Protein AF-A0A849Q1I4-F1 (afdb_monomer_lite)

Secondary structure (DSSP, 8-state):
---GGG----------SPPEEETTEEEEE--BTTB---EEEEETTT--EEEEE--SS---SPPEEE-TT--SS--EEEEEE--STT-EEEEEEE-TT--S-EEEEEEE--TTT-----PPPEEETTEEEEE-TTS-EEEEE---SSSSTTSSSTTSPPHHHHHHHHHHHHHTPPPTTT-----HHHHHHHHHHHHT-

Sequence (197 aa):
TFNTSDAHKSYIGKSTCTPTVYNGRVYVGTGTFTGSGDVYCLNEEDLSVIWKYTPNGGIQGSPVISTAYDDGDGEVYIYFTTNVKDARVYCLKDYTGNTEPELQWYYEAPSEKNEYTLHGVTIKDGRIFYGNDRGYLFGLAEWNPWDDPHSLSGSAVETTELQEAINCWLTDEPAPVTGSIISTDRLQNMIHLWLNS

pLDDT: mean 93.7, std 5.07, range [77.44, 98.56]

Radius of gyration: 18.9 Å; chains: 1; bounding box: 58×38×38 Å

Foldseek 3Di:
DDDCVQDADDPQEAAQADWDDDDQWIWGWAADLVGWTWIFIAGNRHRHTLEIDTDPAGFQAYKDWDCPQPLPQAKIWIWTWHFYQQIKIWIWIDGPPDRYIHTPDIDTDPNVQGGGFNYHWDDDQQWIWGHGPSGDIDIDGDQQPQCGCVHPVHNAHDPVSLVLLVVCQVPVAGDPSGRHGCDPVNNVVSVVRNVVD

Structure (mmCIF, N/CA/C/O backbone):
data_AF-A0A849Q1I4-F1
#
_entry.id   AF-A0A849Q1I4-F1
#
loop_
_atom_site.group_PDB
_atom_site.id
_atom_site.type_symbol
_atom_site.label_atom_id
_atom_site.label_alt_id
_atom_site.label_comp_id
_atom_site.label_asym_id
_atom_site.label_entity_id
_atom_site.label_seq_id
_atom_site.pdbx_PDB_ins_code
_atom_site.Cartn_x
_atom_site.Cartn_y
_atom_site.Cartn_z
_atom_site.occupancy
_atom_site.B_iso_or_equiv
_atom_site.auth_seq_id
_atom_site.auth_comp_id
_atom_site.auth_asym_id
_atom_site.auth_atom_id
_atom_site.pdbx_PDB_model_num
ATOM 1 N N . THR A 1 1 ? -30.265 -12.200 12.544 1.00 77.44 1 THR A N 1
ATOM 2 C CA . THR A 1 1 ? -30.921 -10.885 12.366 1.00 77.44 1 THR A CA 1
ATOM 3 C C . THR A 1 1 ? -29.997 -9.828 12.927 1.00 77.44 1 THR A C 1
ATOM 5 O O . THR A 1 1 ? -29.379 -10.103 13.944 1.00 77.44 1 THR A O 1
ATOM 8 N N . PHE A 1 2 ? -29.865 -8.671 12.282 1.00 84.69 2 PHE A N 1
ATOM 9 C CA . PHE A 1 2 ? -29.084 -7.550 12.822 1.00 84.69 2 PHE A CA 1
ATOM 10 C C . PHE A 1 2 ? -29.899 -6.803 13.890 1.00 84.69 2 PHE A C 1
ATOM 12 O O . PHE A 1 2 ? -31.110 -6.649 13.711 1.00 84.69 2 PHE A O 1
ATOM 19 N N . ASN A 1 3 ? -29.267 -6.353 14.979 1.00 86.62 3 ASN A N 1
ATOM 20 C CA . ASN A 1 3 ? -29.907 -5.566 16.033 1.00 86.62 3 ASN A CA 1
ATOM 21 C C . ASN A 1 3 ? -29.318 -4.155 16.066 1.00 86.62 3 ASN A C 1
ATOM 23 O O . ASN A 1 3 ? -28.249 -3.936 16.595 1.00 86.62 3 ASN A O 1
ATOM 27 N N . THR A 1 4 ? -30.035 -3.145 15.591 1.00 89.62 4 THR A N 1
ATOM 28 C CA . THR A 1 4 ? -29.478 -1.785 15.502 1.00 89.62 4 THR A CA 1
ATOM 29 C C . THR A 1 4 ? -29.109 -1.140 16.847 1.00 89.62 4 THR A C 1
ATOM 31 O O . THR A 1 4 ? -28.525 -0.059 16.842 1.00 89.62 4 THR A O 1
ATOM 34 N N . SER A 1 5 ? -29.458 -1.739 17.995 1.00 89.75 5 SER A N 1
ATOM 35 C CA . SER A 1 5 ? -29.040 -1.236 19.310 1.00 89.75 5 SER A CA 1
ATOM 36 C C . SER A 1 5 ? -27.571 -1.511 19.648 1.00 89.75 5 SER A C 1
ATOM 38 O O . SER A 1 5 ? -27.058 -0.864 20.554 1.00 89.75 5 SER A O 1
ATOM 40 N N . ASP A 1 6 ? -26.916 -2.460 18.972 1.00 87.62 6 ASP A N 1
ATOM 41 C CA . ASP A 1 6 ? -25.491 -2.791 19.156 1.00 87.62 6 ASP A CA 1
ATOM 42 C C . ASP A 1 6 ? -24.570 -2.074 18.149 1.00 87.62 6 ASP A C 1
ATOM 44 O O . ASP A 1 6 ? -23.384 -2.367 18.050 1.00 87.62 6 ASP A O 1
ATOM 48 N N . ALA A 1 7 ? -25.100 -1.097 17.406 1.00 90.38 7 ALA A N 1
ATOM 49 C CA . ALA A 1 7 ? -24.338 -0.388 16.390 1.00 90.38 7 ALA A CA 1
ATOM 50 C C . ALA A 1 7 ? -23.220 0.481 17.001 1.00 90.38 7 ALA A C 1
ATOM 52 O O . ALA A 1 7 ? -23.483 1.529 17.603 1.00 90.38 7 ALA A O 1
ATOM 53 N N . HIS A 1 8 ? -21.970 0.095 16.748 1.00 91.81 8 HIS A N 1
ATOM 54 C CA . HIS A 1 8 ? -20.785 0.917 16.990 1.00 91.81 8 HIS A CA 1
ATOM 55 C C . HIS A 1 8 ? -20.561 1.896 15.829 1.00 91.81 8 HIS A C 1
ATOM 57 O O . HIS A 1 8 ? -20.829 1.588 14.666 1.00 91.81 8 HIS A O 1
ATOM 63 N N . LYS A 1 9 ? -20.102 3.116 16.134 1.00 93.25 9 LYS A N 1
ATOM 64 C CA . LYS A 1 9 ? -19.813 4.147 15.126 1.00 93.25 9 LYS A CA 1
ATOM 65 C C . LYS A 1 9 ? -18.693 5.072 15.581 1.00 93.25 9 LYS A C 1
ATOM 67 O O . LYS A 1 9 ? -18.726 5.572 16.702 1.00 93.25 9 LYS A O 1
ATOM 72 N N . SER A 1 10 ? -17.802 5.388 14.649 1.00 95.31 10 SER A N 1
ATOM 73 C CA . SER A 1 10 ? -16.721 6.356 14.834 1.00 95.31 10 SER A CA 1
ATOM 74 C C . SER A 1 10 ? -16.731 7.383 13.712 1.00 95.31 10 SER A C 1
ATOM 76 O O . SER A 1 10 ? -16.989 7.062 12.551 1.00 95.31 10 SER A O 1
ATOM 78 N N . TYR A 1 11 ? -16.469 8.645 14.053 1.00 96.00 11 TYR A N 1
ATOM 79 C CA . TYR A 1 11 ? -16.314 9.698 13.055 1.00 96.00 11 TYR A CA 1
ATOM 80 C C . TYR A 1 11 ? -14.868 9.717 12.551 1.00 96.00 11 TYR A C 1
ATOM 82 O O . TYR A 1 11 ? -13.977 10.209 13.238 1.00 96.00 11 TYR A O 1
ATOM 90 N N . ILE A 1 12 ? -14.655 9.199 11.342 1.00 96.19 12 ILE A N 1
ATOM 91 C CA . ILE A 1 12 ? -13.343 9.158 10.669 1.00 96.19 12 ILE A CA 1
ATOM 92 C C . ILE A 1 12 ? -13.176 10.255 9.604 1.00 96.19 12 ILE A C 1
ATOM 94 O O . ILE A 1 12 ? -12.122 10.394 9.001 1.00 96.19 12 ILE A O 1
ATOM 98 N N . GLY A 1 13 ? -14.225 11.044 9.351 1.00 95.44 13 GLY A N 1
ATOM 99 C CA . GLY A 1 13 ? -14.296 11.967 8.218 1.00 95.44 13 GLY A CA 1
ATOM 100 C C . GLY A 1 13 ? -15.013 11.368 7.005 1.00 95.44 13 GLY A C 1
ATOM 101 O O . GLY A 1 13 ? -15.669 10.331 7.089 1.00 95.44 13 GLY A O 1
ATOM 102 N N . LYS A 1 14 ? -14.950 12.068 5.867 1.00 95.75 14 LYS A N 1
ATOM 103 C CA . LYS A 1 14 ? -15.584 11.616 4.619 1.00 95.75 14 LYS A CA 1
ATOM 104 C C . LYS A 1 14 ? -14.805 10.427 4.066 1.00 95.75 14 LYS A C 1
ATOM 106 O O . LYS A 1 14 ? -13.594 10.530 3.917 1.00 95.75 14 LYS A O 1
ATOM 111 N N . SER A 1 15 ? -15.494 9.346 3.727 1.00 95.44 15 SER A N 1
ATOM 112 C CA . SER A 1 15 ? -14.892 8.175 3.095 1.00 95.44 15 SER A CA 1
ATOM 113 C C . SER A 1 15 ? -15.776 7.682 1.956 1.00 95.44 15 SER A C 1
ATOM 115 O O . SER A 1 15 ? -17.004 7.694 2.063 1.00 95.44 15 SER A O 1
ATOM 117 N N . THR A 1 16 ? -15.139 7.268 0.865 1.00 94.75 16 THR A N 1
ATOM 118 C CA . THR A 1 16 ? -15.766 6.519 -0.234 1.00 94.75 16 THR A CA 1
ATOM 119 C C . THR A 1 16 ? -15.162 5.121 -0.390 1.00 94.75 16 THR A C 1
ATOM 121 O O . THR A 1 16 ? -15.521 4.408 -1.322 1.00 94.75 16 THR A O 1
ATOM 124 N N . CYS A 1 17 ? -14.242 4.733 0.497 1.00 92.81 17 CYS A N 1
ATOM 125 C CA . CYS A 1 17 ? -13.580 3.434 0.476 1.00 92.81 17 CYS A CA 1
ATOM 126 C C . CYS A 1 17 ? -14.523 2.331 0.963 1.00 92.81 17 CYS A C 1
ATOM 128 O O . CYS A 1 17 ? -15.369 2.554 1.830 1.00 92.81 17 CYS A O 1
ATOM 130 N N . THR A 1 18 ? -14.313 1.108 0.478 1.00 95.19 18 THR A N 1
ATOM 131 C CA . THR A 1 18 ? -14.772 -0.080 1.210 1.00 95.19 18 THR A CA 1
ATOM 132 C C . THR A 1 18 ? -13.743 -0.376 2.309 1.00 95.19 18 THR A C 1
ATOM 134 O O . THR A 1 18 ? -12.557 -0.439 1.978 1.00 95.19 18 THR A O 1
ATOM 137 N N . PRO A 1 19 ? -14.138 -0.498 3.592 1.00 96.94 19 PRO A N 1
ATOM 138 C CA . PRO A 1 19 ? -13.211 -0.883 4.652 1.00 96.94 19 PRO A CA 1
ATOM 139 C C . PRO A 1 19 ? -12.760 -2.337 4.473 1.00 96.94 19 PRO A C 1
ATOM 141 O O . PRO A 1 19 ? -13.531 -3.171 3.994 1.00 96.94 19 PRO A O 1
ATOM 144 N N . THR A 1 20 ? -11.543 -2.643 4.916 1.00 97.44 20 THR A N 1
ATOM 145 C CA . THR A 1 20 ? -10.993 -4.005 4.932 1.00 97.44 20 THR A CA 1
ATOM 146 C C . THR A 1 20 ? -10.768 -4.430 6.373 1.00 97.44 20 THR A C 1
ATOM 148 O O . THR A 1 20 ? -10.266 -3.644 7.170 1.00 97.44 20 THR A O 1
ATOM 151 N N . VAL A 1 21 ? -11.165 -5.652 6.721 1.00 97.31 21 VAL A N 1
ATOM 152 C CA . VAL A 1 21 ? -11.123 -6.163 8.098 1.00 97.31 21 VAL A CA 1
ATOM 153 C C . VAL A 1 21 ? -10.204 -7.373 8.158 1.00 97.31 21 VAL A C 1
ATOM 155 O O . VAL A 1 21 ? -10.328 -8.273 7.327 1.00 97.31 21 VAL A O 1
ATOM 158 N N . TYR A 1 22 ? -9.286 -7.390 9.121 1.00 95.81 22 TYR A N 1
ATOM 159 C CA . TYR A 1 22 ? -8.414 -8.532 9.383 1.00 95.81 22 TYR A CA 1
ATOM 160 C C . TYR A 1 22 ? -7.896 -8.496 10.822 1.00 95.81 22 TYR A C 1
ATOM 162 O O . TYR A 1 22 ? -7.471 -7.446 11.295 1.00 95.81 22 TYR A O 1
ATOM 170 N N . ASN A 1 23 ? -7.904 -9.652 11.491 1.00 93.62 23 ASN A N 1
ATOM 171 C CA . ASN A 1 23 ? -7.296 -9.866 12.808 1.00 93.62 23 ASN A CA 1
ATOM 172 C C . ASN A 1 23 ? -7.676 -8.807 13.872 1.00 93.62 23 ASN A C 1
ATOM 174 O O . ASN A 1 23 ? -6.808 -8.198 14.496 1.00 93.62 23 ASN A O 1
ATOM 178 N N . GLY A 1 24 ? -8.977 -8.543 14.052 1.00 95.81 24 GLY A N 1
ATOM 179 C CA . GLY A 1 24 ? -9.465 -7.594 15.061 1.00 95.81 24 GLY A CA 1
ATOM 180 C C . GLY A 1 24 ? -9.297 -6.120 14.682 1.00 95.81 24 GLY A C 1
ATOM 181 O O . GLY A 1 24 ? -9.473 -5.242 15.531 1.00 95.81 24 GLY A O 1
ATOM 182 N N . ARG A 1 25 ? -8.939 -5.828 13.426 1.00 97.31 25 ARG A N 1
ATOM 183 C CA . ARG A 1 25 ? -8.656 -4.477 12.932 1.00 97.31 25 ARG A CA 1
ATOM 184 C C . ARG A 1 25 ? -9.449 -4.152 11.676 1.00 97.31 25 ARG A C 1
ATOM 186 O O . ARG A 1 25 ? -9.618 -4.991 10.792 1.00 97.31 25 ARG A O 1
ATOM 193 N N . VAL A 1 26 ? -9.883 -2.899 11.575 1.00 98.12 26 VAL A N 1
ATOM 194 C CA . VAL A 1 26 ? -10.591 -2.331 10.423 1.00 98.12 26 VAL A CA 1
ATOM 195 C C . VAL A 1 26 ? -9.745 -1.225 9.806 1.00 98.12 26 VAL A C 1
ATOM 197 O O . VAL A 1 26 ? -9.473 -0.213 10.448 1.00 98.12 26 VAL A O 1
ATOM 200 N N . TYR A 1 27 ? -9.390 -1.385 8.535 1.00 98.31 27 TYR A N 1
ATOM 201 C CA . TYR A 1 27 ? -8.608 -0.428 7.763 1.00 98.31 27 TYR A CA 1
ATOM 202 C C . TYR A 1 27 ? -9.500 0.330 6.792 1.00 98.31 27 TYR A C 1
ATOM 204 O O . TYR A 1 27 ? -10.215 -0.272 5.985 1.00 98.31 27 TYR A O 1
ATOM 212 N N . VAL A 1 28 ? -9.461 1.659 6.841 1.00 98.38 28 VAL A N 1
ATOM 213 C CA . VAL A 1 28 ? -10.327 2.492 6.001 1.00 98.38 28 VAL A CA 1
ATOM 214 C C . VAL A 1 28 ? -9.674 3.824 5.656 1.00 98.38 28 VAL A C 1
ATOM 216 O O . VAL A 1 28 ? -9.151 4.528 6.516 1.00 98.38 28 VAL A O 1
ATOM 219 N N . GLY A 1 29 ? -9.711 4.171 4.371 1.00 97.69 29 GLY A N 1
ATOM 220 C CA . GLY A 1 29 ? -9.236 5.452 3.863 1.00 97.69 29 GLY A CA 1
ATOM 221 C C . GLY A 1 29 ? -10.301 6.541 3.937 1.00 97.69 29 GLY A C 1
ATOM 222 O O . GLY A 1 29 ? -11.498 6.272 3.819 1.00 97.69 29 GLY A O 1
ATOM 223 N N . THR A 1 30 ? -9.871 7.783 4.118 1.00 97.69 30 THR A N 1
ATOM 224 C CA . THR A 1 30 ? -10.734 8.971 4.140 1.00 97.69 30 THR A CA 1
ATOM 225 C C . THR A 1 30 ? -10.209 10.057 3.210 1.00 97.69 30 THR A C 1
ATOM 227 O O . THR A 1 30 ? -9.114 9.961 2.666 1.00 97.69 30 THR A O 1
ATOM 230 N N . GLY A 1 31 ? -10.989 11.119 3.032 1.00 96.31 31 GLY A N 1
ATOM 231 C CA . GLY A 1 31 ? -10.651 12.267 2.202 1.00 96.31 31 GLY A CA 1
ATOM 232 C C . GLY A 1 31 ? -11.547 12.390 0.977 1.00 96.31 31 GLY A C 1
ATOM 233 O O . GLY A 1 31 ? -12.561 11.711 0.825 1.00 96.31 31 GLY A O 1
ATOM 234 N N . THR A 1 32 ? -11.202 13.335 0.111 1.00 92.94 32 THR A N 1
ATOM 235 C CA . THR A 1 32 ? -11.958 13.647 -1.112 1.00 92.94 32 THR A CA 1
ATOM 236 C C . THR A 1 32 ? -10.984 14.025 -2.218 1.00 92.94 32 THR A C 1
ATOM 238 O O . THR A 1 32 ? -9.867 14.420 -1.914 1.00 92.94 32 THR A O 1
ATOM 241 N N . PHE A 1 33 ? -11.409 14.030 -3.480 1.00 84.88 33 PHE A N 1
ATOM 242 C CA . PHE A 1 33 ? -10.535 14.412 -4.599 1.00 84.88 33 PHE A CA 1
ATOM 243 C C . PHE A 1 33 ? -9.921 15.829 -4.500 1.00 84.88 33 PHE A C 1
ATOM 245 O O . PHE A 1 33 ? -8.922 16.110 -5.152 1.00 84.88 33 PHE A O 1
ATOM 252 N N . THR A 1 34 ? -10.489 16.733 -3.687 1.00 88.50 34 THR A N 1
ATOM 253 C CA . THR A 1 34 ? -9.941 18.083 -3.429 1.00 88.50 34 THR A CA 1
ATOM 254 C C . THR A 1 34 ? -9.350 18.252 -2.030 1.00 88.50 34 THR A C 1
ATOM 256 O O . THR A 1 34 ? -9.023 19.371 -1.641 1.00 88.50 34 THR A O 1
ATOM 259 N N . GLY A 1 35 ? -9.316 17.198 -1.216 1.00 88.38 35 GLY A N 1
ATOM 260 C CA . GLY A 1 35 ? -9.040 17.305 0.213 1.00 88.38 35 GLY A CA 1
ATOM 261 C C . GLY A 1 35 ? -8.150 16.182 0.713 1.00 88.38 35 GLY A C 1
ATOM 262 O O . GLY A 1 35 ? -8.255 15.045 0.265 1.00 88.38 35 GLY A O 1
ATOM 263 N N . SER A 1 36 ? -7.301 16.502 1.680 1.00 95.06 36 SER A N 1
ATOM 264 C CA . SER A 1 36 ? -6.489 15.519 2.388 1.00 95.06 36 SER A CA 1
ATOM 265 C C . SER A 1 36 ? -7.365 14.490 3.104 1.00 95.06 36 SER A C 1
ATOM 267 O O . SER A 1 36 ? -8.540 14.736 3.398 1.00 95.06 36 SER A O 1
ATOM 269 N N . GLY A 1 37 ? -6.777 13.346 3.416 1.00 96.19 37 GLY A N 1
ATOM 270 C CA . GLY A 1 37 ? -7.397 12.354 4.272 1.00 96.19 37 GLY A CA 1
ATOM 271 C C . GLY A 1 37 ? -6.354 11.468 4.920 1.00 96.19 37 GLY A C 1
ATOM 272 O O . GLY A 1 37 ? -5.165 11.622 4.660 1.00 96.19 37 GLY A O 1
ATOM 273 N N . ASP A 1 38 ? -6.834 10.563 5.759 1.00 97.94 38 ASP A N 1
ATOM 274 C CA . ASP A 1 38 ? -6.034 9.617 6.524 1.00 97.94 38 ASP A CA 1
ATOM 275 C C . ASP A 1 38 ? -6.469 8.180 6.204 1.00 97.94 38 ASP A C 1
ATOM 277 O O . ASP A 1 38 ? -7.647 7.926 5.921 1.00 97.94 38 ASP A O 1
ATOM 281 N N . VAL A 1 39 ? -5.535 7.235 6.299 1.00 98.31 39 VAL A N 1
ATOM 282 C CA . VAL A 1 39 ? -5.854 5.816 6.493 1.00 98.31 39 VAL A CA 1
ATOM 283 C C . VAL A 1 39 ? -5.953 5.568 7.987 1.00 98.31 39 VAL A C 1
ATOM 285 O O . VAL A 1 39 ? -5.012 5.858 8.721 1.00 98.31 39 VAL A O 1
ATOM 288 N N . TYR A 1 40 ? -7.086 5.040 8.430 1.00 98.44 40 TYR A N 1
ATOM 289 C CA . TYR A 1 40 ? -7.318 4.646 9.812 1.00 98.44 40 TYR A CA 1
ATOM 290 C C . TYR A 1 40 ? -7.157 3.142 9.973 1.00 98.44 40 TYR A C 1
ATOM 292 O O . TYR A 1 40 ? -7.634 2.388 9.126 1.00 98.44 40 TYR A O 1
ATOM 300 N N . CYS A 1 41 ? -6.576 2.739 11.099 1.00 98.38 41 CYS A N 1
ATOM 301 C CA . CYS A 1 41 ? -6.759 1.424 11.692 1.00 98.38 41 CYS A CA 1
ATOM 302 C C . CYS A 1 41 ? -7.617 1.584 12.945 1.00 98.38 41 CYS A C 1
ATOM 304 O O . CYS A 1 41 ? -7.284 2.354 13.854 1.00 98.38 41 CYS A O 1
ATOM 306 N N . LEU A 1 42 ? -8.756 0.903 12.961 1.00 98.38 42 LEU A N 1
ATOM 307 C CA . LEU A 1 42 ? -9.710 0.911 14.060 1.00 98.38 42 LEU A CA 1
ATOM 308 C C . LEU A 1 42 ? -9.783 -0.477 14.686 1.00 98.38 42 LEU A C 1
ATOM 310 O O . LEU A 1 42 ? -9.616 -1.477 13.992 1.00 98.38 42 LEU A O 1
ATOM 314 N N . ASN A 1 43 ? -10.103 -0.539 15.970 1.00 97.62 43 ASN A N 1
ATOM 315 C CA . ASN A 1 43 ? -10.460 -1.788 16.624 1.00 97.62 43 ASN A CA 1
ATOM 316 C C . ASN A 1 43 ? -11.791 -2.317 16.051 1.00 97.62 43 ASN A C 1
ATOM 318 O O . ASN A 1 43 ? -12.750 -1.560 15.904 1.00 97.62 43 ASN 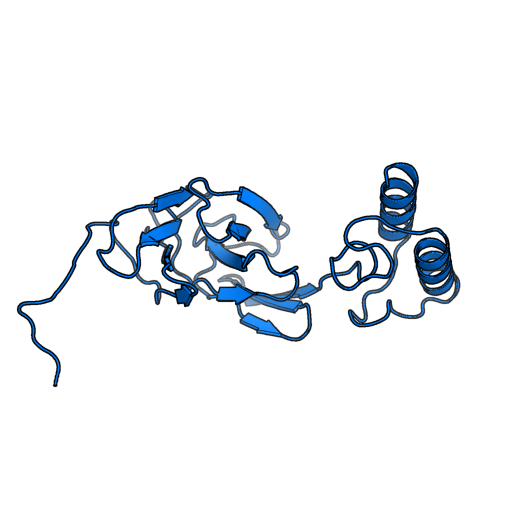A O 1
ATOM 322 N N . GLU A 1 44 ? -11.853 -3.598 15.694 1.00 96.56 44 GLU A N 1
ATOM 323 C CA . GLU A 1 44 ? -13.046 -4.223 15.104 1.00 96.56 44 GLU A CA 1
ATOM 324 C C . GLU A 1 44 ? -14.239 -4.291 16.070 1.00 96.56 44 GLU A C 1
ATOM 326 O O . GLU A 1 44 ? -15.382 -4.191 15.626 1.00 96.56 44 GLU A O 1
ATOM 331 N N . GLU A 1 45 ? -13.991 -4.415 17.376 1.00 95.25 45 GLU A N 1
ATOM 332 C CA . GLU A 1 45 ? -15.039 -4.582 18.387 1.00 95.25 45 GLU A CA 1
ATOM 333 C C . GLU A 1 45 ? -15.806 -3.282 18.649 1.00 95.25 45 GLU A C 1
ATOM 335 O O . GLU A 1 45 ? -17.027 -3.306 18.806 1.00 95.25 45 GLU A O 1
ATOM 340 N N . ASP A 1 46 ? -15.111 -2.141 18.699 1.00 95.62 46 ASP A N 1
ATOM 341 C CA . ASP A 1 46 ? -15.704 -0.870 19.134 1.00 95.62 46 ASP A CA 1
ATOM 342 C C . ASP A 1 46 ? -15.456 0.325 18.200 1.00 95.62 46 ASP A C 1
ATOM 344 O O . ASP A 1 46 ? -15.990 1.414 18.440 1.00 95.62 46 ASP A O 1
ATOM 348 N N . LEU A 1 47 ? -14.703 0.125 17.113 1.00 97.56 47 LEU A N 1
ATOM 349 C CA . LEU A 1 47 ? -14.273 1.148 16.155 1.00 97.56 47 LEU A CA 1
ATOM 350 C C . LEU A 1 47 ? -13.429 2.276 16.769 1.00 97.56 47 LEU A C 1
ATOM 352 O O . LEU A 1 47 ? -13.303 3.345 16.157 1.00 97.56 47 LEU A O 1
ATOM 356 N N . SER A 1 48 ? -12.847 2.081 17.954 1.00 97.44 48 SER A N 1
ATOM 357 C CA . SER A 1 48 ? -11.866 3.014 18.510 1.00 97.44 48 SER A CA 1
ATOM 358 C C . SER A 1 48 ? -10.645 3.106 17.593 1.00 97.44 48 SER A C 1
ATOM 360 O O . SER A 1 48 ? -10.229 2.127 16.977 1.00 97.44 48 SER A O 1
ATOM 362 N N . VAL A 1 49 ? -10.087 4.309 17.446 1.00 98.06 49 VAL A N 1
ATOM 363 C CA . VAL A 1 49 ? -8.902 4.516 16.604 1.00 98.06 49 VAL A CA 1
ATOM 364 C C . VAL A 1 49 ? -7.692 3.911 17.306 1.00 98.06 49 VAL A C 1
ATOM 366 O O . VAL A 1 49 ? -7.359 4.341 18.408 1.00 98.06 49 VAL A O 1
ATOM 369 N N . ILE A 1 50 ? -7.029 2.960 16.649 1.00 98.38 50 ILE A N 1
ATOM 370 C CA . ILE A 1 50 ? -5.744 2.413 17.093 1.00 98.38 50 ILE A CA 1
ATOM 371 C C . ILE A 1 50 ? -4.633 3.330 16.589 1.00 98.38 50 ILE A C 1
ATOM 373 O O . ILE A 1 50 ? -3.881 3.888 17.380 1.00 98.38 50 ILE A O 1
ATOM 377 N N . TRP A 1 51 ? -4.584 3.545 15.273 1.00 98.56 51 TRP A N 1
ATOM 378 C CA . TRP A 1 51 ? -3.644 4.463 14.641 1.00 98.56 51 TRP A CA 1
ATOM 379 C C . TRP A 1 51 ? -4.228 5.093 13.379 1.00 98.56 51 TRP A C 1
ATOM 381 O O . TRP A 1 51 ? -5.254 4.659 12.845 1.00 98.56 51 TRP A O 1
ATOM 391 N N . LYS A 1 52 ? -3.564 6.142 12.884 1.00 98.12 52 LYS A N 1
ATOM 392 C CA . LYS A 1 52 ? -3.849 6.716 11.567 1.00 98.12 52 LYS A CA 1
ATOM 393 C C . LYS A 1 52 ? -2.577 7.173 10.859 1.00 98.12 52 LYS A C 1
ATOM 395 O O . LYS A 1 52 ? -1.638 7.618 11.510 1.00 98.12 52 LYS A O 1
ATOM 400 N N . TYR A 1 53 ? -2.590 7.132 9.534 1.00 98.56 53 TYR A N 1
ATOM 401 C CA . TYR A 1 53 ? -1.505 7.594 8.673 1.00 98.56 53 TYR A CA 1
ATOM 402 C C . TYR A 1 53 ? -2.023 8.631 7.673 1.00 98.56 53 TYR A C 1
ATOM 404 O O . TYR A 1 53 ? -3.015 8.379 6.988 1.00 98.56 53 TYR A O 1
ATOM 412 N N . THR A 1 54 ? -1.345 9.776 7.563 1.00 98.06 54 THR A N 1
ATOM 413 C CA . THR A 1 54 ? -1.693 10.852 6.620 1.00 98.06 54 THR A CA 1
ATOM 414 C C . THR A 1 54 ? -0.794 10.780 5.376 1.00 98.06 54 THR A C 1
ATOM 416 O O . THR A 1 54 ? 0.370 11.181 5.451 1.00 98.06 54 THR A O 1
ATOM 419 N N . PRO A 1 55 ? -1.286 10.284 4.224 1.00 97.88 55 PRO A N 1
ATOM 420 C CA . PRO A 1 55 ? -0.542 10.287 2.966 1.00 97.88 55 PRO A CA 1
ATOM 421 C C . PRO A 1 55 ? -0.606 11.654 2.255 1.00 97.88 55 PRO A C 1
ATOM 423 O O . PRO A 1 55 ? -1.066 12.657 2.799 1.00 97.88 55 PRO A O 1
ATOM 426 N N . ASN A 1 56 ? -0.151 11.708 0.999 1.00 97.38 56 ASN A N 1
ATOM 427 C CA . ASN A 1 56 ? -0.079 12.945 0.214 1.00 97.38 56 ASN A CA 1
ATOM 428 C C . ASN A 1 56 ? -1.425 13.462 -0.344 1.00 97.38 56 ASN A C 1
ATOM 430 O O . ASN A 1 56 ? -1.437 14.459 -1.064 1.00 97.38 56 ASN A O 1
ATOM 434 N N . GLY A 1 57 ? -2.554 12.812 -0.051 1.00 97.00 57 GLY A N 1
ATOM 435 C CA . GLY A 1 57 ? -3.858 13.173 -0.609 1.00 97.00 57 GLY A CA 1
ATOM 436 C C . GLY A 1 57 ? -5.009 12.366 -0.015 1.00 97.00 57 GLY A C 1
ATOM 437 O O . GLY A 1 57 ? -4.806 11.545 0.874 1.00 97.00 57 GLY A O 1
ATOM 438 N N . GLY A 1 58 ? -6.229 12.608 -0.493 1.00 97.25 58 GLY A N 1
ATOM 439 C CA . GLY A 1 58 ? -7.399 11.836 -0.075 1.00 97.25 58 GLY A CA 1
ATOM 440 C C . GLY A 1 58 ? -7.321 10.386 -0.553 1.00 97.25 58 GLY A C 1
ATOM 441 O O . GLY A 1 58 ? -6.871 10.117 -1.661 1.00 97.25 58 GLY A O 1
ATOM 442 N N . ILE A 1 59 ? -7.786 9.450 0.264 1.00 97.62 59 ILE A N 1
ATOM 443 C CA . ILE A 1 59 ? -7.852 8.026 -0.049 1.00 97.62 59 ILE A CA 1
ATOM 444 C C . ILE A 1 59 ? -9.290 7.711 -0.432 1.00 97.62 59 ILE A C 1
ATOM 446 O O . ILE A 1 59 ? -10.218 7.892 0.358 1.00 97.62 59 ILE A O 1
ATOM 450 N N . GLN A 1 60 ? -9.475 7.278 -1.674 1.00 95.81 60 GLN A N 1
ATOM 451 C CA . GLN A 1 60 ? -10.795 6.938 -2.206 1.00 95.81 60 GLN A CA 1
ATOM 452 C C . GLN A 1 60 ? -10.856 5.527 -2.801 1.00 95.81 60 GLN A C 1
ATOM 454 O O . GLN A 1 60 ? -11.959 5.014 -2.989 1.00 95.81 60 GLN A O 1
ATOM 459 N N . GLY A 1 61 ? -9.701 4.894 -3.034 1.00 94.81 61 GLY A N 1
ATOM 460 C CA . GLY A 1 61 ? -9.592 3.474 -3.357 1.00 94.81 61 GLY A CA 1
ATOM 461 C C . GLY A 1 61 ? -9.663 2.607 -2.098 1.00 94.81 61 GLY A C 1
ATOM 462 O O . GLY A 1 61 ? -9.172 2.996 -1.038 1.00 94.81 61 GLY A O 1
ATOM 463 N N . SER A 1 62 ? -10.295 1.437 -2.194 1.00 95.44 62 SER A N 1
ATOM 464 C CA . SER A 1 62 ? -10.379 0.488 -1.075 1.00 95.44 62 SER A CA 1
ATOM 465 C C . SER A 1 62 ? -8.992 -0.087 -0.739 1.00 95.44 62 SER A C 1
ATOM 467 O O . SER A 1 62 ? -8.310 -0.540 -1.667 1.00 95.44 62 SER A O 1
ATOM 469 N N . PRO A 1 63 ? -8.569 -0.094 0.541 1.00 97.06 63 PRO A N 1
ATOM 470 C CA . PRO A 1 63 ? -7.346 -0.769 0.959 1.00 97.06 63 PRO A CA 1
ATOM 471 C C . PRO A 1 63 ? -7.427 -2.280 0.727 1.00 97.06 63 PRO A C 1
ATOM 473 O O . PRO A 1 63 ? -8.497 -2.874 0.854 1.00 97.06 63 PRO A O 1
ATOM 476 N N . VAL A 1 64 ? -6.298 -2.921 0.457 1.00 97.75 64 VAL A N 1
ATOM 477 C CA . VAL A 1 64 ? -6.181 -4.383 0.348 1.00 97.75 64 VAL A CA 1
ATOM 478 C C . VAL A 1 64 ? -5.045 -4.868 1.239 1.00 97.75 64 VAL A C 1
ATOM 480 O O . VAL A 1 64 ? -4.076 -4.142 1.452 1.00 97.75 64 VAL A O 1
ATOM 483 N N . ILE A 1 65 ? -5.182 -6.076 1.780 1.00 96.94 65 ILE A N 1
ATOM 484 C CA . ILE A 1 65 ? -4.231 -6.664 2.724 1.00 96.94 65 ILE A CA 1
ATOM 485 C C . ILE A 1 65 ? -3.502 -7.836 2.071 1.00 96.94 65 ILE A C 1
ATOM 487 O O . ILE A 1 65 ? -4.119 -8.639 1.370 1.00 96.94 65 ILE A O 1
ATOM 491 N N . SER A 1 66 ? -2.204 -7.942 2.345 1.00 95.12 66 SER A N 1
ATOM 492 C CA . SER A 1 66 ? -1.403 -9.149 2.148 1.00 95.12 66 SER A CA 1
ATOM 493 C C . SER A 1 66 ? -0.908 -9.680 3.490 1.00 95.12 66 SER A C 1
ATOM 495 O O . SER A 1 66 ? -0.499 -8.897 4.343 1.00 95.12 66 SER A O 1
ATOM 497 N N . THR A 1 67 ? -0.895 -11.002 3.633 1.00 93.38 67 THR A N 1
ATOM 498 C CA . THR A 1 67 ? -0.262 -11.747 4.738 1.00 93.38 67 THR A CA 1
ATOM 499 C C . THR A 1 67 ? 0.956 -12.531 4.234 1.00 93.38 67 THR A C 1
ATOM 501 O O . THR A 1 67 ? 1.380 -13.496 4.854 1.00 93.38 67 THR A O 1
ATOM 504 N N . ALA A 1 68 ? 1.466 -12.196 3.042 1.00 86.75 68 ALA A N 1
ATOM 505 C CA . ALA A 1 68 ? 2.477 -12.994 2.341 1.00 86.75 68 ALA A CA 1
ATOM 506 C C . ALA A 1 68 ? 3.856 -13.013 3.016 1.00 86.75 68 ALA A C 1
ATOM 508 O O . ALA A 1 68 ? 4.709 -13.767 2.575 1.00 86.75 68 ALA A O 1
ATOM 509 N N . TYR A 1 69 ? 4.065 -12.178 4.033 1.00 85.12 69 TYR A N 1
ATOM 510 C CA . TYR A 1 69 ? 5.304 -12.101 4.804 1.00 85.12 69 TYR A CA 1
ATOM 511 C C . TYR A 1 69 ? 5.042 -12.267 6.309 1.00 85.12 69 TYR A C 1
ATOM 513 O O . TYR A 1 69 ? 5.850 -11.817 7.107 1.00 85.12 69 TYR A O 1
ATOM 521 N N . ASP A 1 70 ? 3.892 -12.833 6.692 1.00 87.31 70 ASP A N 1
ATOM 522 C CA . ASP A 1 70 ? 3.591 -13.144 8.095 1.00 87.31 70 ASP A CA 1
ATOM 523 C C . ASP A 1 70 ? 4.482 -14.298 8.563 1.00 87.31 70 ASP A C 1
ATOM 525 O O . ASP A 1 70 ? 4.432 -15.398 7.996 1.00 87.31 70 ASP A O 1
ATOM 529 N N . ASP A 1 71 ? 5.307 -14.041 9.578 1.00 81.75 71 ASP A N 1
ATOM 530 C CA . ASP A 1 71 ? 6.214 -15.029 10.168 1.00 81.75 71 ASP A CA 1
ATOM 531 C C . ASP A 1 71 ? 5.617 -15.743 11.398 1.00 81.75 71 ASP A C 1
ATOM 533 O O . ASP A 1 71 ? 6.224 -16.660 11.965 1.00 81.75 71 ASP A O 1
ATOM 537 N N . GLY A 1 72 ? 4.380 -15.385 11.760 1.00 83.38 72 GLY A N 1
ATOM 538 C CA . GLY A 1 72 ? 3.640 -15.929 12.892 1.00 83.38 72 GLY A CA 1
ATOM 539 C C . GLY A 1 72 ? 3.252 -14.890 13.944 1.00 83.38 72 GLY A C 1
ATOM 540 O O . GLY A 1 72 ? 2.547 -15.252 14.894 1.00 83.38 72 GLY A O 1
ATOM 541 N N . ASP A 1 73 ? 3.664 -13.627 13.800 1.00 78.88 73 ASP A N 1
ATOM 542 C CA . ASP A 1 73 ? 3.248 -12.529 14.684 1.00 78.88 73 ASP A CA 1
ATOM 543 C C . ASP A 1 73 ? 1.912 -11.859 14.263 1.00 78.88 73 ASP A C 1
ATOM 545 O O . ASP A 1 73 ? 1.298 -11.081 15.017 1.00 78.88 73 ASP A O 1
ATOM 549 N N . GLY A 1 74 ? 1.391 -12.248 13.094 1.00 87.81 74 GLY A N 1
ATOM 550 C CA . GLY A 1 74 ? 0.176 -11.707 12.502 1.00 87.81 74 GLY A CA 1
ATOM 551 C C . GLY A 1 74 ? 0.427 -10.449 11.678 1.00 87.81 74 GLY A C 1
ATOM 552 O O . GLY A 1 74 ? -0.461 -9.585 11.627 1.00 87.81 74 GLY A O 1
ATOM 553 N N . GLU A 1 75 ? 1.606 -10.329 11.063 1.00 92.06 75 GLU A N 1
ATOM 554 C CA . GLU A 1 75 ? 1.928 -9.235 10.164 1.00 92.06 75 GLU A CA 1
ATOM 555 C C . GLU A 1 75 ? 0.969 -9.143 8.988 1.00 92.06 75 GLU A C 1
ATOM 557 O O . GLU A 1 75 ? 0.586 -10.117 8.334 1.00 92.06 75 GLU A O 1
ATOM 562 N N . VAL A 1 76 ? 0.660 -7.903 8.642 1.00 96.06 76 VAL A N 1
ATOM 563 C CA . VAL A 1 76 ? -0.074 -7.569 7.439 1.00 96.06 76 VAL A CA 1
ATOM 564 C C . VAL A 1 76 ? 0.523 -6.368 6.739 1.00 96.06 76 VAL A C 1
ATOM 566 O O . VAL A 1 76 ? 1.042 -5.441 7.357 1.00 96.06 76 VAL A O 1
ATOM 569 N N . TYR A 1 77 ? 0.365 -6.366 5.422 1.00 96.12 77 TYR A N 1
ATOM 570 C CA . TYR A 1 77 ? 0.796 -5.291 4.544 1.00 96.12 77 TYR A CA 1
ATOM 571 C C . TYR A 1 77 ? -0.432 -4.697 3.873 1.00 96.12 77 TYR A C 1
ATOM 573 O O . TYR A 1 77 ? -1.170 -5.386 3.164 1.00 96.12 77 TYR A O 1
ATOM 581 N N . ILE A 1 78 ? -0.677 -3.419 4.139 1.00 98.00 78 ILE A N 1
ATOM 582 C CA . ILE A 1 78 ? -1.873 -2.691 3.732 1.00 98.00 78 ILE A CA 1
ATOM 583 C C . ILE A 1 78 ? -1.511 -1.798 2.554 1.00 98.00 78 ILE A C 1
ATOM 585 O O . ILE A 1 78 ? -0.723 -0.858 2.689 1.00 98.00 78 ILE A O 1
ATOM 589 N N . TYR A 1 79 ? -2.136 -2.063 1.410 1.00 98.31 79 TYR A N 1
ATOM 590 C CA . TYR A 1 79 ? -1.916 -1.319 0.179 1.00 98.31 79 TYR A CA 1
ATOM 591 C C . TYR A 1 79 ? -3.105 -0.430 -0.136 1.00 98.31 79 TYR A C 1
ATOM 593 O O . TYR A 1 79 ? -4.253 -0.877 -0.127 1.00 98.31 79 TYR A O 1
ATOM 601 N N . PHE A 1 80 ? -2.834 0.830 -0.455 1.00 98.38 80 PHE A N 1
ATOM 602 C CA . PHE A 1 80 ? -3.857 1.795 -0.843 1.00 98.38 80 PHE A CA 1
ATOM 603 C C . PHE A 1 80 ? -3.275 2.870 -1.757 1.00 98.38 80 PHE A C 1
ATOM 605 O O . PHE A 1 80 ? -2.062 3.054 -1.848 1.00 98.38 80 PHE A O 1
ATOM 612 N N . THR A 1 81 ? -4.161 3.592 -2.431 1.00 98.12 81 THR A N 1
ATOM 613 C CA . THR A 1 81 ? -3.825 4.655 -3.379 1.00 98.12 81 THR A CA 1
ATOM 614 C C . THR A 1 81 ? -4.353 6.004 -2.910 1.00 98.12 81 THR A C 1
ATOM 616 O O . THR A 1 81 ? -5.340 6.083 -2.173 1.00 98.12 81 THR A O 1
ATOM 619 N N . THR A 1 82 ? -3.715 7.084 -3.357 1.00 97.94 82 THR A N 1
ATOM 620 C CA . THR A 1 82 ? -4.213 8.447 -3.147 1.00 97.94 82 THR A CA 1
ATOM 621 C C . THR A 1 82 ? -4.848 9.026 -4.404 1.00 97.94 82 THR A C 1
ATOM 623 O O . THR A 1 82 ? -4.314 8.936 -5.508 1.00 97.94 82 THR A O 1
ATOM 626 N N . ASN A 1 83 ? -5.987 9.688 -4.224 1.00 96.88 83 ASN A N 1
ATOM 627 C CA . ASN A 1 83 ? -6.683 10.417 -5.268 1.00 96.88 83 ASN A CA 1
ATOM 628 C C . ASN A 1 83 ? -6.228 11.883 -5.307 1.00 96.88 83 ASN A C 1
ATOM 630 O O . ASN A 1 83 ? -6.942 12.793 -4.883 1.00 96.88 83 ASN A O 1
ATOM 634 N N . VAL A 1 84 ? -5.004 12.097 -5.784 1.00 96.50 84 VAL A N 1
ATOM 635 C CA . VAL A 1 84 ? -4.377 13.412 -5.981 1.00 96.50 84 VAL A CA 1
ATOM 636 C C . VAL A 1 84 ? -3.591 13.405 -7.290 1.00 96.50 84 VAL A C 1
ATOM 638 O O . VAL A 1 84 ? -3.205 12.339 -7.751 1.00 96.50 84 VAL A O 1
ATOM 641 N N . LYS A 1 85 ? -3.339 14.577 -7.884 1.00 95.50 85 LYS A N 1
ATOM 642 C CA . LYS A 1 85 ? -2.615 14.712 -9.159 1.00 95.50 85 LYS A CA 1
ATOM 643 C C . LYS A 1 85 ? -1.310 13.905 -9.208 1.00 95.50 85 LYS A C 1
ATOM 645 O O . LYS A 1 85 ? -1.065 13.196 -10.176 1.00 95.50 85 LYS A O 1
ATOM 650 N N . ASP A 1 86 ? -0.507 13.986 -8.152 1.00 95.75 86 ASP A N 1
ATOM 651 C CA . ASP A 1 86 ? 0.725 13.207 -8.005 1.00 95.75 86 ASP A CA 1
ATOM 652 C C . ASP A 1 86 ? 0.428 11.956 -7.164 1.00 95.75 86 ASP A C 1
ATOM 654 O O . ASP A 1 86 ? 0.906 11.798 -6.037 1.00 95.75 86 ASP A O 1
ATOM 658 N N . ALA A 1 87 ? -0.477 11.110 -7.668 1.00 96.94 87 ALA A N 1
ATOM 659 C CA . ALA A 1 87 ? -0.966 9.947 -6.941 1.00 96.94 87 ALA A CA 1
ATOM 660 C C . ALA A 1 87 ? 0.172 8.989 -6.592 1.00 96.94 87 ALA A C 1
ATOM 662 O O . ALA A 1 87 ? 1.143 8.816 -7.339 1.00 96.94 87 ALA A O 1
ATOM 663 N N . ARG A 1 88 ? 0.011 8.329 -5.449 1.00 98.06 88 ARG A N 1
ATOM 664 C CA . ARG A 1 88 ? 0.927 7.306 -4.957 1.00 98.06 88 ARG A CA 1
ATOM 665 C C . ARG A 1 88 ? 0.161 6.053 -4.589 1.00 98.06 88 ARG A C 1
ATOM 667 O O . ARG A 1 88 ? -0.984 6.131 -4.141 1.00 98.06 88 ARG A O 1
ATOM 674 N N . VAL A 1 89 ? 0.825 4.914 -4.730 1.00 98.44 89 VAL A N 1
ATOM 675 C CA . VAL A 1 89 ? 0.452 3.684 -4.030 1.00 98.44 89 VAL A CA 1
ATOM 676 C C . VAL A 1 89 ? 1.376 3.516 -2.831 1.00 98.44 89 VAL A C 1
ATOM 678 O O . VAL A 1 89 ? 2.580 3.736 -2.941 1.00 98.44 89 VAL A O 1
ATOM 681 N N . TYR A 1 90 ? 0.804 3.173 -1.687 1.00 98.50 90 TYR A N 1
ATOM 682 C CA . TYR A 1 90 ? 1.501 3.008 -0.417 1.00 98.50 90 TYR A CA 1
ATOM 683 C C . TYR A 1 90 ? 1.437 1.556 0.039 1.00 98.50 90 TYR A C 1
ATOM 685 O O . TYR A 1 90 ? 0.483 0.854 -0.289 1.00 98.50 90 TYR A O 1
ATOM 693 N N . CYS A 1 91 ? 2.424 1.155 0.834 1.00 98.00 91 CYS A N 1
ATOM 694 C CA . CYS A 1 91 ? 2.440 -0.072 1.612 1.00 98.00 91 CYS A CA 1
ATOM 695 C C . CYS A 1 91 ? 2.751 0.278 3.074 1.00 98.00 91 CYS A C 1
ATOM 697 O O . CYS A 1 91 ? 3.822 0.819 3.369 1.00 98.00 91 CYS A O 1
ATOM 699 N N . LEU A 1 92 ? 1.810 -0.000 3.978 1.00 98.25 92 LEU A N 1
ATOM 700 C CA . LEU A 1 92 ? 2.021 0.089 5.427 1.00 98.25 92 LEU A CA 1
ATOM 701 C C . LEU A 1 92 ? 2.096 -1.317 6.024 1.00 98.25 92 LEU A C 1
ATOM 703 O O . LEU A 1 92 ? 1.326 -2.177 5.609 1.00 98.25 92 LEU A O 1
ATOM 707 N N . LYS A 1 93 ? 2.962 -1.526 7.013 1.00 96.25 93 LYS A N 1
ATOM 708 C CA . LYS A 1 93 ? 2.979 -2.723 7.859 1.00 96.25 93 LYS A CA 1
ATOM 709 C C . LYS A 1 93 ? 2.111 -2.477 9.097 1.00 96.25 93 LYS A C 1
ATOM 711 O O . LYS A 1 93 ? 2.107 -1.379 9.660 1.00 96.25 93 LYS A O 1
ATOM 716 N N . ASP A 1 94 ? 1.363 -3.497 9.494 1.00 96.31 94 ASP A N 1
ATOM 717 C CA . ASP A 1 94 ? 0.683 -3.589 10.786 1.00 96.31 94 ASP A CA 1
ATOM 718 C C . ASP A 1 94 ? 0.834 -5.015 11.330 1.00 96.31 94 ASP A C 1
ATOM 720 O O . ASP A 1 94 ? 1.150 -5.930 10.576 1.00 96.31 94 ASP A O 1
ATOM 724 N N . TYR A 1 95 ? 0.621 -5.209 12.627 1.00 93.88 95 TYR A N 1
ATOM 725 C CA . TYR A 1 95 ? 0.676 -6.525 13.272 1.00 93.88 95 TYR A CA 1
ATOM 726 C C . TYR A 1 95 ? -0.149 -6.533 14.564 1.00 93.88 95 TYR A C 1
ATOM 728 O O . TYR A 1 95 ? -0.666 -5.503 15.030 1.00 93.88 95 TYR A O 1
ATOM 736 N N . THR A 1 96 ? -0.322 -7.708 15.165 1.00 88.25 96 THR A N 1
ATOM 737 C CA . THR A 1 96 ? -1.117 -7.854 16.391 1.00 88.25 96 THR A CA 1
ATOM 738 C C . THR A 1 96 ? -0.547 -6.982 17.516 1.00 88.25 96 THR A C 1
ATOM 740 O O . THR A 1 96 ? 0.621 -7.078 17.872 1.00 88.25 96 THR A O 1
ATOM 743 N N . GLY A 1 97 ? -1.371 -6.106 18.101 1.00 90.56 97 GLY A N 1
ATOM 744 C CA . GLY A 1 97 ? -0.953 -5.216 19.195 1.00 90.56 97 GLY A CA 1
ATOM 745 C C . GLY A 1 97 ? -0.186 -3.950 18.787 1.00 90.56 97 GLY A C 1
ATOM 746 O O . GLY A 1 97 ? 0.009 -3.085 19.635 1.00 90.56 97 GLY A O 1
ATOM 747 N N . ASN A 1 98 ? 0.189 -3.783 17.516 1.00 94.81 98 ASN A N 1
ATOM 748 C CA . ASN A 1 98 ? 0.798 -2.549 17.020 1.00 94.81 98 ASN A CA 1
ATOM 749 C C . ASN A 1 98 ? -0.124 -1.317 17.163 1.00 94.81 98 ASN A C 1
ATOM 751 O O . ASN A 1 98 ? -1.323 -1.380 16.871 1.00 94.81 98 ASN A O 1
ATOM 755 N N . THR A 1 99 ? 0.436 -0.187 17.583 1.00 96.75 99 THR A N 1
ATOM 756 C CA . THR A 1 99 ? -0.303 1.057 17.864 1.00 96.75 99 THR A CA 1
ATOM 757 C C . THR A 1 99 ? 0.145 2.239 17.015 1.00 96.75 99 THR A C 1
ATOM 759 O O . THR A 1 99 ? -0.368 3.334 17.205 1.00 96.75 99 THR A O 1
ATOM 762 N N . GLU A 1 100 ? 1.086 2.049 16.092 1.00 96.00 100 GLU A N 1
ATOM 763 C CA . GLU A 1 100 ? 1.617 3.112 15.237 1.00 96.00 100 GLU A CA 1
ATOM 764 C C . GLU A 1 100 ? 1.694 2.625 13.784 1.00 96.00 100 GLU A C 1
ATOM 766 O O . GLU A 1 100 ? 1.974 1.452 13.545 1.00 96.00 100 GLU A O 1
ATOM 771 N N . PRO A 1 101 ? 1.456 3.483 12.781 1.00 91.69 101 PRO A N 1
ATOM 772 C CA . PRO A 1 101 ? 1.583 3.068 11.392 1.00 91.69 101 PRO A CA 1
ATOM 773 C C . PRO A 1 101 ? 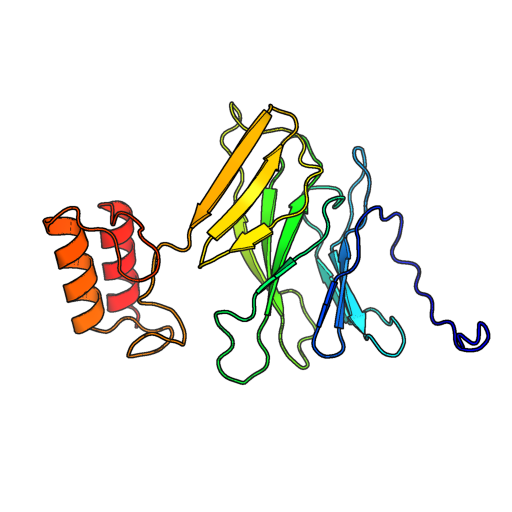3.059 2.932 11.004 1.00 91.69 101 PRO A C 1
ATOM 775 O O . PRO A 1 101 ? 3.854 3.842 11.246 1.00 91.69 101 PRO A O 1
ATOM 778 N N . GLU A 1 102 ? 3.415 1.860 10.300 1.00 95.69 102 GLU A N 1
ATOM 779 C CA . GLU A 1 102 ? 4.774 1.674 9.791 1.00 95.69 102 GLU A CA 1
ATOM 780 C C . GLU A 1 102 ? 4.793 1.741 8.260 1.00 95.69 102 GLU A C 1
ATOM 782 O O . GLU A 1 102 ? 4.316 0.840 7.573 1.00 95.69 102 GLU A O 1
ATOM 787 N N . LEU A 1 103 ? 5.337 2.821 7.692 1.00 97.50 103 LEU A N 1
ATOM 788 C CA . LEU A 1 103 ? 5.498 2.941 6.241 1.00 97.50 103 LEU A CA 1
ATOM 789 C C . LEU A 1 103 ? 6.652 2.062 5.756 1.00 97.50 103 LEU A C 1
ATOM 791 O O . LEU A 1 103 ? 7.802 2.354 6.066 1.00 97.50 103 LEU A O 1
ATOM 795 N N . GLN A 1 104 ? 6.343 1.075 4.916 1.00 95.12 104 GLN A N 1
ATOM 796 C CA . GLN A 1 104 ? 7.355 0.248 4.256 1.00 95.12 104 GLN A CA 1
ATOM 797 C C . GLN A 1 104 ? 7.878 0.946 3.003 1.00 95.12 104 GLN A C 1
ATOM 799 O O . GLN A 1 104 ? 9.075 1.165 2.838 1.00 95.12 104 GLN A O 1
ATOM 804 N N . TRP A 1 105 ? 6.964 1.347 2.118 1.00 95.31 105 TRP A N 1
ATOM 805 C CA . TRP A 1 105 ? 7.314 2.040 0.884 1.00 95.31 105 TRP A CA 1
ATOM 806 C C . TRP A 1 105 ? 6.113 2.758 0.268 1.00 95.31 105 TRP A C 1
ATOM 808 O O . TRP A 1 105 ? 4.953 2.523 0.611 1.00 95.31 105 TRP A O 1
ATOM 818 N N . TYR A 1 106 ? 6.404 3.637 -0.687 1.00 97.81 106 TYR A N 1
ATOM 819 C CA . TYR A 1 106 ? 5.421 4.140 -1.638 1.00 97.81 106 TYR A CA 1
ATOM 820 C C . TYR A 1 106 ? 6.031 4.191 -3.038 1.00 97.81 106 TYR A C 1
ATOM 822 O O . TYR A 1 106 ? 7.247 4.304 -3.192 1.00 97.81 106 TYR A O 1
ATOM 830 N N . TYR A 1 107 ? 5.179 4.150 -4.055 1.00 97.62 107 TYR A N 1
ATOM 831 C CA . TYR A 1 107 ? 5.569 4.374 -5.440 1.00 97.62 107 TYR A CA 1
ATOM 832 C C . TYR A 1 107 ? 4.774 5.536 -6.033 1.00 97.62 107 TYR A C 1
ATOM 834 O O . TYR A 1 107 ? 3.545 5.579 -5.949 1.00 97.62 107 TYR A O 1
ATOM 842 N N . GLU A 1 108 ? 5.500 6.471 -6.640 1.00 98.12 108 GLU A N 1
ATOM 843 C CA . GLU A 1 108 ? 4.965 7.568 -7.441 1.00 98.12 108 GLU A CA 1
ATOM 844 C C . GLU A 1 108 ? 5.368 7.328 -8.896 1.00 98.12 108 GLU A C 1
ATOM 846 O O . GLU A 1 108 ? 6.554 7.198 -9.211 1.00 98.12 108 GLU A O 1
ATOM 851 N N . ALA A 1 109 ? 4.385 7.244 -9.793 1.00 97.00 109 ALA A N 1
ATOM 852 C CA . ALA A 1 109 ? 4.677 7.074 -11.208 1.00 97.00 109 ALA A CA 1
ATOM 853 C C . ALA A 1 109 ? 5.364 8.335 -11.771 1.00 97.00 109 ALA A C 1
ATOM 855 O O . ALA A 1 109 ? 5.090 9.444 -11.302 1.00 97.00 109 ALA A O 1
ATOM 856 N N . PRO A 1 110 ? 6.202 8.207 -12.819 1.00 96.94 110 PRO A N 1
ATOM 857 C CA . PRO A 1 110 ? 6.752 9.359 -13.524 1.00 96.94 110 PRO A CA 1
ATOM 858 C C . PRO A 1 110 ? 5.660 10.346 -13.952 1.00 96.94 110 PRO A C 1
ATOM 860 O O . PRO A 1 110 ? 4.580 9.931 -14.377 1.00 96.94 110 PRO A O 1
ATOM 863 N N . SER A 1 111 ? 5.940 11.649 -13.877 1.00 96.44 111 SER A N 1
ATOM 864 C CA . SER A 1 111 ? 4.942 12.712 -14.092 1.00 96.44 111 SER A CA 1
ATOM 865 C C . SER A 1 111 ? 4.205 12.645 -15.439 1.00 96.44 111 SER A C 1
ATOM 867 O O . SER A 1 111 ? 3.081 13.124 -15.556 1.00 96.44 111 SER A O 1
ATOM 869 N N . GLU A 1 112 ? 4.794 12.038 -16.473 1.00 97.38 112 GLU A N 1
ATOM 870 C CA . GLU A 1 112 ? 4.179 11.836 -17.788 1.00 97.38 112 GLU A CA 1
ATOM 871 C C . 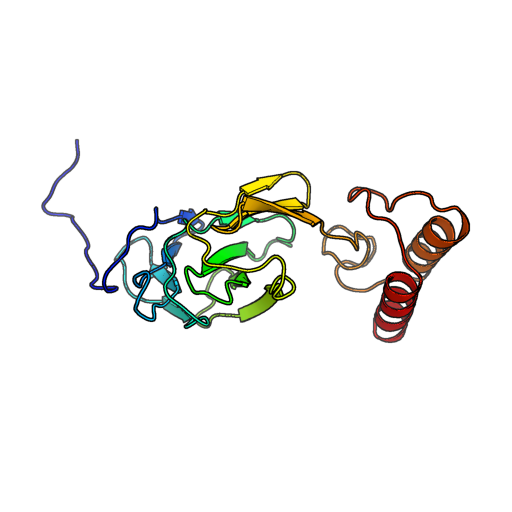GLU A 1 112 ? 3.215 10.640 -17.851 1.00 97.38 112 GLU A C 1
ATOM 873 O O . GLU A 1 112 ? 2.486 10.479 -18.834 1.00 97.38 112 GLU A O 1
ATOM 878 N N . LYS A 1 113 ? 3.204 9.814 -16.803 1.00 97.88 113 LYS A N 1
ATOM 879 C CA . LYS A 1 113 ? 2.299 8.677 -16.610 1.00 97.88 113 LYS A CA 1
ATOM 880 C C . LYS A 1 113 ? 1.429 8.811 -15.360 1.00 97.88 113 LYS A C 1
ATOM 882 O O . LYS A 1 113 ? 0.498 8.027 -15.218 1.00 97.88 113 LYS A O 1
ATOM 887 N N . ASN A 1 114 ? 1.692 9.786 -14.491 1.00 97.88 114 ASN A N 1
ATOM 888 C CA . ASN A 1 114 ? 0.943 10.007 -13.255 1.00 97.88 114 ASN A CA 1
ATOM 889 C C . ASN A 1 114 ? -0.236 10.975 -13.438 1.00 97.88 114 ASN A C 1
ATOM 891 O O . ASN A 1 114 ? -0.198 11.842 -14.317 1.00 97.88 114 ASN A O 1
ATOM 895 N N . GLU A 1 115 ? -1.270 10.762 -12.628 1.00 96.94 115 GLU A N 1
ATOM 896 C CA . GLU A 1 115 ? -2.476 11.576 -12.443 1.00 96.94 115 GLU A CA 1
ATOM 897 C C . GLU A 1 115 ? -3.247 11.011 -11.227 1.00 96.94 115 GLU A C 1
ATOM 899 O O . GLU A 1 115 ? -2.833 10.012 -10.634 1.00 96.94 115 GLU A O 1
ATOM 904 N N . TYR A 1 116 ? -4.395 11.598 -10.890 1.00 96.81 116 TYR A N 1
ATOM 905 C CA . TYR A 1 116 ? -5.362 11.097 -9.905 1.00 96.81 116 TYR A CA 1
ATOM 906 C C . TYR A 1 116 ? -5.597 9.581 -9.977 1.00 96.81 116 TYR A C 1
ATOM 908 O O . TYR A 1 116 ? -5.734 9.006 -11.056 1.00 96.81 116 TYR A O 1
ATOM 916 N N . THR A 1 117 ? -5.657 8.925 -8.816 1.00 96.69 117 THR A N 1
ATOM 917 C CA . THR A 1 117 ? -5.967 7.497 -8.703 1.00 96.69 117 THR A CA 1
ATOM 918 C C . THR A 1 117 ? -7.166 7.277 -7.790 1.00 96.69 117 THR A C 1
ATOM 920 O O . THR A 1 117 ? -7.071 7.376 -6.568 1.00 96.69 117 THR A O 1
ATOM 923 N N . LEU A 1 118 ? -8.303 6.922 -8.392 1.00 93.50 118 LEU A N 1
ATOM 924 C CA . LEU A 1 118 ? -9.500 6.500 -7.659 1.00 93.50 118 LEU A CA 1
ATOM 925 C C . LEU A 1 118 ? -9.534 4.983 -7.398 1.00 93.50 118 LEU A C 1
ATOM 927 O O . LEU A 1 118 ? -10.238 4.518 -6.505 1.00 93.50 118 LEU A O 1
ATOM 931 N N . HIS A 1 119 ? -8.807 4.196 -8.196 1.00 92.12 119 HIS A N 1
ATOM 932 C CA . HIS A 1 119 ? -8.868 2.736 -8.151 1.00 92.12 119 HIS A CA 1
ATOM 933 C C . HIS A 1 119 ? -8.285 2.182 -6.848 1.00 92.12 119 HIS A C 1
ATOM 935 O O . HIS A 1 119 ? -7.231 2.624 -6.392 1.00 92.12 119 HIS A O 1
ATOM 941 N N . GLY A 1 120 ? -8.943 1.162 -6.291 1.00 94.44 120 GLY A N 1
ATOM 942 C CA . GLY A 1 120 ? -8.322 0.299 -5.288 1.00 94.44 120 GLY A CA 1
ATOM 943 C C . GLY A 1 120 ? -7.162 -0.502 -5.884 1.00 94.44 120 GLY A C 1
ATOM 944 O O . GLY A 1 120 ? -7.020 -0.615 -7.105 1.00 94.44 120 GLY A O 1
ATOM 945 N N . VAL A 1 121 ? -6.343 -1.072 -5.008 1.00 97.50 121 VAL A N 1
ATOM 946 C CA . VAL A 1 121 ? -5.245 -1.965 -5.392 1.00 97.50 121 VAL A CA 1
ATOM 947 C C . VAL A 1 121 ? -5.760 -3.407 -5.410 1.00 97.50 121 VAL A C 1
ATOM 949 O O . VAL A 1 121 ? -6.586 -3.787 -4.586 1.00 97.50 121 VAL A O 1
ATOM 952 N N . THR A 1 122 ? -5.287 -4.227 -6.346 1.00 96.88 122 THR A N 1
ATOM 953 C CA . THR A 1 122 ? -5.493 -5.688 -6.338 1.00 96.88 122 THR A CA 1
ATOM 954 C C . THR A 1 122 ? -4.156 -6.394 -6.213 1.00 96.88 122 THR A C 1
ATOM 956 O O . THR A 1 122 ? -3.196 -5.971 -6.846 1.00 96.88 122 THR A O 1
ATOM 959 N N . ILE A 1 123 ? -4.106 -7.478 -5.438 1.00 94.94 123 ILE A N 1
ATOM 960 C CA . ILE A 1 123 ? -2.900 -8.281 -5.219 1.00 94.94 123 ILE A CA 1
ATOM 961 C C . ILE A 1 123 ? -3.092 -9.670 -5.823 1.00 94.94 123 ILE A C 1
ATOM 963 O O . ILE A 1 123 ? -4.140 -10.291 -5.637 1.00 94.94 123 ILE A O 1
ATOM 967 N N . LYS A 1 124 ? -2.078 -10.174 -6.527 1.00 89.88 124 LYS A N 1
ATOM 968 C CA . LYS A 1 124 ? -2.009 -11.564 -6.982 1.00 89.88 124 LYS A CA 1
ATOM 969 C C . LYS A 1 124 ? -0.556 -11.987 -7.184 1.00 89.88 124 LYS A C 1
ATOM 971 O O . LYS A 1 124 ? 0.170 -11.309 -7.901 1.00 89.88 124 LYS A O 1
ATOM 976 N N . ASP A 1 125 ? -0.172 -13.113 -6.583 1.00 83.81 125 ASP A N 1
ATOM 977 C CA . ASP A 1 125 ? 1.103 -13.815 -6.806 1.00 83.81 125 ASP A CA 1
ATOM 978 C C . ASP A 1 125 ? 2.327 -12.877 -6.766 1.00 83.81 125 ASP A C 1
ATOM 980 O O . ASP A 1 125 ? 3.064 -12.743 -7.740 1.00 83.81 125 ASP A O 1
ATOM 984 N N . GLY A 1 126 ? 2.491 -12.156 -5.649 1.00 83.75 126 GLY A N 1
ATOM 985 C CA . GLY A 1 126 ? 3.606 -11.220 -5.449 1.00 83.75 126 GLY A CA 1
ATOM 986 C C . GLY A 1 126 ? 3.521 -9.943 -6.288 1.00 83.75 126 GLY A C 1
ATOM 987 O O . GLY A 1 126 ? 4.509 -9.230 -6.424 1.00 83.75 126 GLY A O 1
ATOM 988 N N . ARG A 1 127 ? 2.366 -9.640 -6.892 1.00 90.31 127 ARG A N 1
ATOM 989 C CA . ARG A 1 127 ? 2.166 -8.432 -7.699 1.00 90.31 127 ARG A CA 1
ATOM 990 C C . ARG A 1 127 ? 0.975 -7.635 -7.226 1.00 90.31 127 ARG A C 1
ATOM 992 O O . ARG A 1 127 ? -0.059 -8.204 -6.879 1.00 90.31 127 ARG A O 1
ATOM 999 N N . ILE A 1 128 ? 1.101 -6.318 -7.305 1.00 95.56 128 ILE A N 1
ATOM 1000 C CA . ILE A 1 128 ? -0.006 -5.393 -7.123 1.00 95.56 128 ILE A CA 1
ATOM 1001 C C . ILE A 1 128 ? -0.375 -4.714 -8.436 1.00 95.56 128 ILE A C 1
ATOM 1003 O O . ILE A 1 128 ? 0.487 -4.444 -9.274 1.00 95.56 128 ILE A O 1
ATOM 1007 N N . PHE A 1 129 ? -1.657 -4.401 -8.594 1.00 97.12 129 PHE A N 1
ATOM 1008 C CA . PHE A 1 129 ? -2.202 -3.738 -9.771 1.00 97.12 129 PHE A CA 1
ATOM 1009 C C . PHE A 1 129 ? -3.114 -2.587 -9.368 1.00 97.12 129 PHE A C 1
ATOM 1011 O O . PHE A 1 129 ? -3.954 -2.739 -8.480 1.00 97.12 129 PHE A O 1
ATOM 1018 N N . TYR A 1 130 ? -2.973 -1.449 -10.041 1.00 98.00 130 TYR A N 1
ATOM 1019 C CA . TYR A 1 130 ? -3.847 -0.287 -9.876 1.00 98.00 130 TYR A CA 1
ATOM 1020 C C . TYR A 1 130 ? -3.832 0.566 -11.149 1.00 98.00 130 TYR A C 1
ATOM 1022 O O . TYR A 1 130 ? -2.893 0.491 -11.939 1.00 98.00 130 TYR A O 1
ATOM 1030 N N . GLY A 1 131 ? -4.879 1.356 -11.380 1.00 97.75 131 GLY A N 1
ATOM 1031 C CA . GLY A 1 131 ? -4.958 2.262 -12.532 1.00 97.75 131 GLY A CA 1
ATOM 1032 C C . GLY A 1 131 ? -5.059 3.719 -12.106 1.00 97.75 131 GLY A C 1
ATOM 1033 O O . GLY A 1 131 ? -5.292 3.980 -10.933 1.00 97.75 131 GLY A O 1
ATOM 1034 N N . ASN A 1 132 ? -4.917 4.650 -13.046 1.00 97.25 132 ASN A N 1
ATOM 1035 C CA . ASN A 1 132 ? -5.096 6.081 -12.795 1.00 97.25 132 ASN A CA 1
ATOM 1036 C C . ASN A 1 132 ? -5.915 6.781 -13.892 1.00 97.25 132 ASN A C 1
ATOM 1038 O O . ASN A 1 132 ? -6.179 6.222 -14.959 1.00 97.25 132 ASN A O 1
ATOM 1042 N N . ASP A 1 133 ? -6.269 8.039 -13.646 1.00 96.94 133 ASP A N 1
ATOM 1043 C CA . ASP A 1 133 ? -7.106 8.867 -14.523 1.00 96.94 133 ASP A CA 1
ATOM 1044 C C . ASP A 1 133 ? -6.410 9.250 -15.838 1.00 96.94 133 ASP A C 1
ATOM 1046 O O . ASP A 1 133 ? -7.054 9.684 -16.795 1.00 9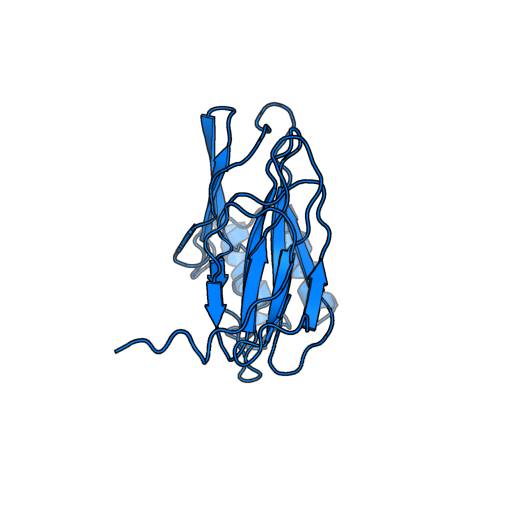6.94 133 ASP A O 1
ATOM 1050 N N . ARG A 1 134 ? -5.093 9.032 -15.936 1.00 97.38 134 ARG A N 1
ATOM 1051 C CA . ARG A 1 134 ? -4.341 9.189 -17.187 1.00 97.38 134 ARG A CA 1
ATOM 1052 C C . ARG A 1 134 ? -4.497 8.002 -18.137 1.00 97.38 134 ARG A C 1
ATOM 1054 O O . ARG A 1 134 ? -3.995 8.049 -19.258 1.00 97.38 134 ARG A O 1
ATOM 1061 N N . GLY A 1 135 ? -5.183 6.948 -17.700 1.00 97.25 135 GLY A N 1
ATOM 1062 C CA . GLY A 1 135 ? -5.436 5.749 -18.489 1.00 97.25 135 GLY A CA 1
ATOM 1063 C C . GLY A 1 135 ? -4.316 4.713 -18.426 1.00 97.25 135 GLY A C 1
ATOM 1064 O O . GLY A 1 135 ? -4.312 3.789 -19.238 1.00 97.25 135 GLY A O 1
ATOM 1065 N N . TYR A 1 136 ? -3.374 4.837 -17.486 1.00 98.06 136 TYR A N 1
ATOM 1066 C CA . TYR A 1 136 ? -2.372 3.801 -17.253 1.00 98.06 136 TYR A CA 1
ATOM 1067 C C . TYR A 1 136 ? -2.883 2.776 -16.240 1.00 98.06 136 TYR A C 1
ATOM 1069 O O . TYR A 1 136 ? -3.499 3.125 -15.234 1.00 98.06 136 TYR A O 1
ATOM 1077 N N . LEU A 1 137 ? -2.587 1.504 -16.509 1.00 97.69 137 LEU A N 1
ATOM 1078 C CA . LEU A 1 137 ? -2.664 0.411 -15.548 1.00 97.69 137 LEU A CA 1
ATOM 1079 C C . LEU A 1 137 ? -1.232 0.035 -15.164 1.00 97.69 137 LEU A C 1
ATOM 1081 O O . LEU A 1 137 ? -0.409 -0.255 -16.034 1.00 97.69 137 LEU A O 1
ATOM 1085 N N . PHE A 1 138 ? -0.945 0.044 -13.872 1.00 97.31 138 PHE A N 1
ATOM 1086 C CA . PHE A 1 138 ? 0.350 -0.301 -13.310 1.00 97.31 138 PHE A CA 1
ATOM 1087 C C . PHE A 1 138 ? 0.313 -1.717 -12.749 1.00 97.31 138 PHE A C 1
ATOM 1089 O O . PHE A 1 138 ? -0.693 -2.144 -12.183 1.00 97.31 138 PHE A O 1
ATOM 1096 N N . GLY A 1 139 ? 1.429 -2.425 -12.906 1.00 95.06 139 GLY A N 1
ATOM 1097 C CA . GLY A 1 139 ? 1.715 -3.686 -12.238 1.00 95.06 139 GLY A CA 1
ATOM 1098 C C . GLY A 1 139 ? 3.081 -3.578 -11.575 1.00 95.06 139 GLY A C 1
ATOM 1099 O O . GLY A 1 139 ? 4.068 -3.345 -12.272 1.00 95.06 139 GLY A O 1
ATOM 1100 N N . LEU A 1 140 ? 3.138 -3.704 -10.252 1.00 92.06 140 LEU A N 1
ATOM 1101 C CA . LEU A 1 140 ? 4.388 -3.710 -9.493 1.00 92.06 140 LEU A CA 1
ATOM 1102 C C . LEU A 1 140 ? 4.566 -5.109 -8.924 1.00 92.06 140 LEU A C 1
ATOM 1104 O O . LEU A 1 140 ? 3.663 -5.619 -8.267 1.00 92.06 140 LEU A O 1
ATOM 1108 N N . ALA A 1 141 ? 5.702 -5.729 -9.217 1.00 87.88 141 ALA A N 1
ATOM 1109 C CA . ALA A 1 141 ? 6.057 -7.030 -8.676 1.00 87.88 141 ALA A CA 1
ATOM 1110 C C . ALA A 1 141 ? 7.014 -6.851 -7.504 1.00 87.88 141 ALA A C 1
ATOM 1112 O O . ALA A 1 141 ? 7.919 -6.014 -7.588 1.00 87.88 141 ALA A O 1
ATOM 1113 N N . GLU A 1 142 ? 6.849 -7.685 -6.480 1.00 85.81 142 GLU A N 1
ATOM 1114 C CA . GLU A 1 142 ? 7.972 -8.022 -5.623 1.00 85.81 142 GLU A CA 1
ATOM 1115 C C . GLU A 1 142 ? 9.071 -8.593 -6.514 1.00 85.81 142 GLU A C 1
ATOM 1117 O O . GLU A 1 142 ? 8.803 -9.375 -7.430 1.00 85.81 142 GLU A O 1
ATOM 1122 N N . TRP A 1 143 ? 10.293 -8.113 -6.344 1.00 85.56 143 TRP A N 1
ATOM 1123 C CA . TRP A 1 143 ? 11.393 -8.502 -7.212 1.00 85.56 143 TRP A CA 1
ATOM 1124 C C . TRP A 1 143 ? 12.391 -9.398 -6.510 1.00 85.56 143 TRP A C 1
ATOM 1126 O O . TRP A 1 143 ? 13.070 -10.149 -7.213 1.00 85.56 143 TRP A O 1
ATOM 1136 N N . ASN A 1 144 ? 12.454 -9.324 -5.181 1.00 87.75 144 ASN A N 1
ATOM 1137 C CA . ASN A 1 144 ? 13.415 -10.038 -4.373 1.00 87.75 144 ASN A CA 1
ATOM 1138 C C . ASN A 1 144 ? 12.725 -11.180 -3.607 1.00 87.75 144 ASN A C 1
ATOM 1140 O O . ASN A 1 144 ? 11.998 -10.919 -2.659 1.00 87.75 144 ASN A O 1
ATOM 1144 N N . PRO A 1 145 ? 12.891 -12.445 -4.031 1.00 86.94 145 PRO A N 1
ATOM 1145 C CA . PRO A 1 145 ? 12.402 -13.605 -3.281 1.00 86.94 145 PRO A CA 1
ATOM 1146 C C . PRO A 1 145 ? 13.377 -14.074 -2.183 1.00 86.94 145 PRO A C 1
ATOM 1148 O O . PRO A 1 145 ? 13.182 -15.146 -1.618 1.00 86.94 145 PRO A O 1
ATOM 1151 N N . TRP A 1 146 ? 14.482 -13.354 -1.961 1.00 91.19 146 TRP A N 1
ATOM 1152 C CA . TRP A 1 146 ? 15.603 -13.811 -1.133 1.00 91.19 146 TRP A CA 1
ATOM 1153 C C . TRP A 1 146 ? 15.777 -13.025 0.173 1.00 91.19 146 TRP A C 1
ATOM 1155 O O . TRP A 1 146 ? 16.687 -13.325 0.931 1.00 91.19 146 TRP A O 1
ATOM 1165 N N . ASP A 1 147 ? 14.955 -12.010 0.440 1.00 87.50 147 ASP A N 1
ATOM 1166 C CA . ASP A 1 147 ? 14.998 -11.197 1.667 1.00 87.50 147 ASP A CA 1
ATOM 1167 C C . ASP A 1 147 ? 13.659 -11.203 2.420 1.00 87.50 147 ASP A C 1
ATOM 1169 O O . ASP A 1 147 ? 13.312 -10.253 3.127 1.00 87.50 147 ASP A O 1
ATOM 1173 N N . ASP A 1 148 ? 12.904 -12.292 2.282 1.00 83.69 148 ASP A N 1
ATOM 1174 C CA . ASP A 1 148 ? 11.592 -12.456 2.895 1.00 83.69 148 ASP A CA 1
ATOM 1175 C C . ASP A 1 148 ? 11.550 -13.600 3.929 1.00 83.69 148 ASP A C 1
ATOM 1177 O O . ASP A 1 148 ? 12.386 -14.500 3.886 1.00 83.69 148 ASP A O 1
ATOM 1181 N N . PRO A 1 149 ? 10.586 -13.617 4.874 1.00 82.25 149 PRO A N 1
ATOM 1182 C CA . PRO A 1 149 ? 10.488 -14.659 5.909 1.00 82.25 149 PRO A CA 1
ATOM 1183 C C . PRO A 1 149 ? 10.347 -16.104 5.401 1.00 82.25 149 PRO A C 1
ATOM 1185 O O . PRO A 1 149 ? 10.439 -17.044 6.191 1.00 82.25 149 PRO A O 1
ATOM 1188 N N . HIS A 1 150 ? 10.094 -16.307 4.109 1.00 80.25 150 HIS A N 1
ATOM 1189 C CA . HIS A 1 150 ? 10.005 -17.616 3.469 1.00 80.25 150 HIS A CA 1
ATOM 1190 C C . HIS A 1 150 ? 11.298 -18.022 2.734 1.00 80.25 150 HIS A C 1
ATOM 1192 O O . HIS A 1 150 ? 11.364 -19.140 2.212 1.00 80.25 150 HIS A O 1
ATOM 1198 N N . SER A 1 151 ? 12.319 -17.160 2.723 1.00 84.88 151 SER A N 1
ATOM 1199 C CA . SER A 1 151 ? 13.669 -17.435 2.219 1.00 84.88 151 SER A CA 1
ATOM 1200 C C . SER A 1 151 ? 14.455 -18.384 3.153 1.00 84.88 151 SER A C 1
ATOM 1202 O O . SER A 1 151 ? 13.976 -18.780 4.222 1.00 84.88 151 SER A O 1
ATOM 1204 N N . LEU A 1 152 ? 15.678 -18.781 2.773 1.00 81.44 152 LEU A N 1
ATOM 1205 C CA . LEU A 1 152 ? 16.500 -19.710 3.567 1.00 81.44 152 LEU A CA 1
ATOM 1206 C C . LEU A 1 152 ? 16.877 -19.148 4.944 1.00 81.44 152 LEU A C 1
ATOM 1208 O O . LEU A 1 152 ? 17.012 -19.914 5.903 1.00 81.44 152 LEU A O 1
ATOM 1212 N N . SER A 1 153 ? 17.048 -17.834 5.032 1.00 81.50 153 SER A N 1
ATOM 1213 C CA . SER A 1 153 ? 17.483 -17.097 6.226 1.00 81.50 153 SER A CA 1
ATOM 1214 C C . SER A 1 153 ? 16.478 -16.035 6.675 1.00 81.50 153 SER A C 1
ATOM 1216 O O . SER A 1 153 ? 16.792 -15.195 7.521 1.00 81.50 153 SER A O 1
ATOM 1218 N N . GLY A 1 154 ? 15.255 -16.083 6.149 1.00 83.38 154 GLY A N 1
ATOM 1219 C CA . GLY A 1 154 ? 14.238 -15.073 6.397 1.00 83.38 154 GLY A CA 1
ATOM 1220 C C . GLY A 1 154 ? 14.632 -13.725 5.784 1.00 83.38 154 GLY A C 1
ATOM 1221 O O . GLY A 1 154 ? 15.027 -13.630 4.628 1.00 83.38 154 GLY A O 1
ATOM 1222 N N . SER A 1 155 ? 14.572 -12.644 6.557 1.00 81.06 155 SER A N 1
ATOM 1223 C CA . SER A 1 155 ? 14.887 -11.310 6.019 1.00 81.06 155 SER A CA 1
ATOM 1224 C C . SER A 1 155 ? 16.380 -11.042 5.769 1.00 81.06 155 SER A C 1
ATOM 1226 O O . SER A 1 155 ? 16.727 -9.990 5.235 1.00 81.06 155 SER A O 1
ATOM 1228 N N . ALA A 1 156 ? 17.268 -11.952 6.174 1.00 87.00 156 ALA A N 1
ATOM 1229 C CA . ALA A 1 156 ? 18.689 -11.911 5.835 1.00 87.00 156 ALA A CA 1
ATOM 1230 C C . ALA A 1 156 ? 18.932 -12.630 4.502 1.00 87.00 156 ALA A C 1
ATOM 1232 O O . ALA A 1 156 ? 18.278 -13.632 4.231 1.00 87.00 156 ALA A O 1
ATOM 1233 N N . VAL A 1 157 ? 19.900 -12.161 3.712 1.00 90.88 157 VAL A N 1
ATOM 1234 C CA . VAL A 1 157 ? 20.309 -12.802 2.454 1.00 90.88 157 VAL A CA 1
ATOM 1235 C C . VAL A 1 157 ? 21.548 -13.661 2.703 1.00 90.88 157 VAL A C 1
ATOM 1237 O O . VAL A 1 157 ? 22.595 -13.146 3.098 1.00 90.88 157 VAL A O 1
ATOM 1240 N N . GLU A 1 158 ? 21.477 -14.955 2.404 1.00 92.88 158 GLU A N 1
ATOM 1241 C CA . GLU A 1 158 ? 22.592 -15.900 2.528 1.00 92.88 158 GLU A CA 1
ATOM 1242 C C . GLU A 1 158 ? 23.471 -15.966 1.271 1.00 92.88 158 GLU A C 1
ATOM 1244 O O . GLU A 1 158 ? 23.096 -15.566 0.164 1.00 92.88 158 GLU A O 1
ATOM 1249 N N . THR A 1 159 ? 24.679 -16.530 1.402 1.00 94.19 159 THR A N 1
ATOM 1250 C CA . THR A 1 159 ? 25.598 -16.661 0.254 1.00 94.19 159 THR A CA 1
ATOM 1251 C C . THR A 1 159 ? 24.993 -17.480 -0.891 1.00 94.19 159 THR A C 1
ATOM 1253 O O . THR A 1 159 ? 25.255 -17.175 -2.054 1.00 94.19 159 THR A O 1
ATOM 1256 N N . THR A 1 160 ? 24.186 -18.503 -0.600 1.00 94.31 160 THR A N 1
ATOM 1257 C CA . THR A 1 160 ? 23.525 -19.321 -1.632 1.00 94.31 160 THR A CA 1
ATOM 1258 C C . THR A 1 160 ? 22.445 -18.553 -2.386 1.00 94.31 160 THR A C 1
ATOM 1260 O O . THR A 1 160 ? 22.292 -18.742 -3.589 1.00 94.31 160 THR A O 1
ATOM 1263 N N . GLU A 1 161 ? 21.743 -17.651 -1.709 1.00 95.06 161 GLU A N 1
ATOM 1264 C CA . GLU A 1 161 ? 20.706 -16.810 -2.307 1.00 95.06 161 GLU A CA 1
ATOM 1265 C C . GLU A 1 161 ? 21.328 -15.716 -3.171 1.00 95.06 161 GLU A C 1
ATOM 1267 O O . GLU A 1 161 ? 20.922 -15.505 -4.314 1.00 95.06 161 GLU A O 1
ATOM 1272 N N . LEU A 1 162 ? 22.420 -15.106 -2.695 1.00 96.56 162 LEU A N 1
ATOM 1273 C CA . LEU A 1 162 ? 23.222 -14.208 -3.520 1.00 96.56 162 LEU A CA 1
ATOM 1274 C C . LEU A 1 162 ? 23.768 -14.925 -4.768 1.00 96.56 162 LEU A C 1
ATOM 1276 O O . LEU A 1 162 ? 23.777 -14.349 -5.856 1.00 96.56 162 LEU A O 1
ATOM 1280 N N . GLN A 1 163 ? 24.223 -16.176 -4.640 1.00 97.06 163 GLN A N 1
ATOM 1281 C CA . GLN A 1 163 ? 24.686 -16.973 -5.781 1.00 97.06 163 GLN A CA 1
ATOM 1282 C C . GLN A 1 163 ? 23.568 -17.234 -6.798 1.00 97.06 163 GLN A C 1
ATOM 1284 O O . GLN A 1 163 ? 23.819 -17.144 -8.002 1.00 97.06 163 GLN A O 1
ATOM 1289 N N . GLU A 1 164 ? 22.348 -17.519 -6.341 1.00 96.25 164 GLU A N 1
ATOM 1290 C CA . GLU A 1 164 ? 21.188 -17.687 -7.218 1.00 96.25 164 GLU A CA 1
ATOM 1291 C C . GLU A 1 164 ? 20.830 -16.373 -7.930 1.00 96.25 164 GLU A C 1
ATOM 1293 O O . GLU A 1 164 ? 20.691 -16.363 -9.154 1.00 96.25 164 GLU A O 1
ATOM 1298 N N . ALA A 1 165 ? 20.807 -15.248 -7.208 1.00 95.81 165 ALA A N 1
ATOM 1299 C CA . ALA A 1 165 ? 20.574 -13.925 -7.786 1.00 95.81 165 ALA A CA 1
ATOM 1300 C C . ALA A 1 165 ? 21.625 -13.546 -8.846 1.00 95.81 165 ALA A C 1
ATOM 1302 O O . ALA A 1 165 ? 21.281 -13.028 -9.913 1.00 95.81 165 ALA A O 1
ATOM 1303 N N . ILE A 1 166 ? 22.907 -13.843 -8.589 1.00 97.62 166 ILE A N 1
ATOM 1304 C CA . ILE A 1 166 ? 23.997 -13.668 -9.563 1.00 97.62 166 ILE A CA 1
ATOM 1305 C C . ILE A 1 166 ? 23.762 -14.547 -10.794 1.00 97.62 166 ILE A C 1
ATOM 1307 O O . ILE A 1 166 ? 23.973 -14.085 -11.915 1.00 97.62 166 ILE A O 1
ATOM 1311 N N . ASN A 1 167 ? 23.325 -15.796 -10.613 1.00 97.38 167 ASN A N 1
ATOM 1312 C CA . ASN A 1 167 ? 23.038 -16.691 -11.729 1.00 97.38 167 ASN A CA 1
ATOM 1313 C C . ASN A 1 167 ? 21.878 -16.171 -12.592 1.00 97.38 167 ASN A C 1
ATOM 1315 O O . ASN A 1 167 ? 22.022 -16.127 -13.814 1.00 97.38 167 ASN A O 1
ATOM 1319 N N . CYS A 1 168 ? 20.778 -15.715 -11.984 1.00 96.62 168 CYS A N 1
ATOM 1320 C CA . CYS A 1 168 ? 19.674 -15.062 -12.697 1.00 96.62 168 CYS A CA 1
ATOM 1321 C C . CYS A 1 168 ? 20.168 -13.849 -13.502 1.00 96.62 168 CYS A C 1
ATOM 1323 O O . CYS A 1 168 ? 19.889 -13.744 -14.693 1.00 96.62 168 CYS A O 1
ATOM 1325 N N . TRP A 1 169 ? 20.977 -12.975 -12.893 1.00 97.56 169 TRP A N 1
ATOM 1326 C CA . TRP A 1 169 ? 21.556 -11.813 -13.580 1.00 97.56 169 TRP A CA 1
ATOM 1327 C C . TRP A 1 169 ? 22.486 -12.195 -14.745 1.00 97.56 169 TRP A C 1
ATOM 1329 O O . TRP A 1 169 ? 22.440 -11.568 -15.797 1.00 97.56 169 TRP A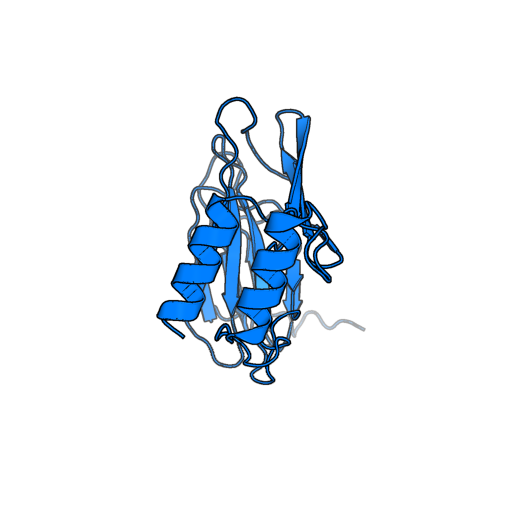 O 1
ATOM 1339 N N . LEU A 1 170 ? 23.325 -13.225 -14.586 1.00 97.69 170 LEU A N 1
ATOM 1340 C CA . LEU A 1 170 ? 24.256 -13.672 -15.634 1.00 97.69 170 LEU A CA 1
ATOM 1341 C C . LEU A 1 170 ? 23.557 -14.325 -16.831 1.00 97.69 170 LEU A C 1
ATOM 1343 O O . LEU A 1 170 ? 24.103 -14.313 -17.934 1.00 97.69 170 LEU A O 1
ATOM 1347 N N . THR A 1 171 ? 22.410 -14.959 -16.595 1.00 96.44 171 THR A N 1
ATOM 1348 C CA . THR A 1 171 ? 21.705 -15.776 -17.593 1.00 96.44 171 THR A CA 1
ATOM 1349 C C . THR A 1 171 ? 20.486 -15.084 -18.198 1.00 96.44 171 THR A C 1
ATOM 1351 O O . THR A 1 171 ? 19.896 -15.636 -19.121 1.00 96.44 171 THR A O 1
ATOM 1354 N N . ASP A 1 172 ? 20.119 -13.896 -17.704 1.00 94.44 172 ASP A N 1
ATOM 1355 C CA . ASP A 1 172 ? 18.843 -13.218 -17.980 1.00 94.44 172 ASP A CA 1
ATOM 1356 C C . ASP A 1 172 ? 17.604 -14.079 -17.644 1.00 94.44 172 ASP A C 1
ATOM 1358 O O . ASP A 1 172 ? 16.485 -13.778 -18.073 1.00 94.44 172 ASP A O 1
ATOM 1362 N N . GLU A 1 173 ? 17.779 -15.140 -16.849 1.00 95.94 173 GLU A N 1
ATOM 1363 C CA . GLU A 1 173 ? 16.673 -15.944 -16.340 1.00 95.94 173 GLU A CA 1
ATOM 1364 C C . GLU A 1 173 ? 15.934 -15.175 -15.233 1.00 95.94 173 GLU A C 1
ATOM 1366 O O . GLU A 1 173 ? 16.557 -14.498 -14.402 1.00 95.94 173 GLU A O 1
ATOM 1371 N N . PRO A 1 174 ? 14.594 -15.253 -15.192 1.00 91.50 174 PRO A N 1
ATOM 1372 C CA . PRO A 1 174 ? 13.816 -14.542 -14.194 1.00 91.50 174 PRO A CA 1
ATOM 1373 C C . PRO A 1 174 ? 14.059 -15.109 -12.791 1.00 91.50 174 PRO A C 1
ATOM 1375 O O . PRO A 1 174 ? 14.264 -16.310 -12.613 1.00 91.50 174 PRO A O 1
ATOM 1378 N N . ALA A 1 175 ? 13.969 -14.242 -11.785 1.00 89.69 175 ALA A N 1
ATOM 1379 C CA . ALA A 1 175 ? 14.020 -14.635 -10.386 1.00 89.69 175 ALA A CA 1
ATOM 1380 C C . ALA A 1 175 ? 12.921 -15.666 -10.066 1.00 89.69 175 ALA A C 1
ATOM 1382 O O . ALA A 1 175 ? 11.788 -15.537 -10.566 1.00 89.69 175 ALA A O 1
ATOM 1383 N N . PRO A 1 176 ? 13.230 -16.676 -9.234 1.00 85.00 176 PRO A N 1
ATOM 1384 C CA . PRO A 1 176 ? 12.261 -17.683 -8.836 1.00 85.00 176 PRO A CA 1
ATOM 1385 C C . PRO A 1 176 ? 11.082 -17.021 -8.121 1.00 85.00 176 PRO A C 1
ATOM 1387 O O . PRO A 1 176 ? 11.225 -15.977 -7.490 1.00 85.00 176 PRO A O 1
ATOM 1390 N N . VAL A 1 177 ? 9.900 -17.632 -8.229 1.00 78.25 177 VAL A N 1
ATOM 1391 C CA . VAL A 1 177 ? 8.633 -17.176 -7.618 1.00 78.25 177 VAL A CA 1
ATOM 1392 C C . VAL A 1 177 ? 8.081 -15.866 -8.205 1.00 78.25 177 VAL A C 1
ATOM 1394 O O . VAL A 1 177 ? 6.933 -15.836 -8.644 1.00 78.25 177 VAL A O 1
ATOM 1397 N N . THR A 1 178 ? 8.876 -14.800 -8.278 1.00 81.44 178 THR A N 1
ATOM 1398 C CA . THR A 1 178 ? 8.429 -13.457 -8.681 1.00 81.44 178 THR A CA 1
ATOM 1399 C C . THR A 1 178 ? 8.381 -13.250 -10.199 1.00 81.44 178 THR A C 1
ATOM 1401 O O . THR A 1 178 ? 7.607 -12.429 -10.721 1.00 81.44 178 THR A O 1
ATOM 1404 N N . GLY A 1 179 ? 9.210 -13.991 -10.940 1.00 84.38 179 GLY A N 1
ATOM 1405 C CA . GLY A 1 179 ? 9.365 -13.827 -12.383 1.00 84.38 179 GLY A CA 1
ATOM 1406 C C . GLY A 1 179 ? 10.059 -12.514 -12.773 1.00 84.38 179 GLY A C 1
ATOM 1407 O O . GLY A 1 179 ? 9.918 -12.061 -13.911 1.00 84.38 179 GLY A O 1
ATOM 1408 N N . SER A 1 180 ? 10.727 -11.852 -11.825 1.00 87.44 180 SER A N 1
ATOM 1409 C CA . SER A 1 180 ? 11.354 -10.543 -12.015 1.00 87.44 180 SER A CA 1
ATOM 1410 C C . SER A 1 180 ? 12.741 -10.662 -12.645 1.00 87.44 180 SER A C 1
ATOM 1412 O O . SER A 1 180 ? 13.540 -11.500 -12.249 1.00 87.44 180 SER A O 1
ATOM 1414 N N . ILE A 1 181 ? 13.068 -9.781 -13.594 1.00 91.38 181 ILE A N 1
ATOM 1415 C CA . ILE A 1 181 ? 14.432 -9.692 -14.138 1.00 91.38 181 ILE A CA 1
ATOM 1416 C C . ILE A 1 181 ? 15.363 -9.074 -13.095 1.00 91.38 181 ILE A C 1
ATOM 1418 O O . ILE A 1 181 ? 15.069 -7.999 -12.560 1.00 91.38 181 ILE A O 1
ATOM 1422 N N . ILE A 1 182 ? 16.502 -9.707 -12.836 1.00 94.94 182 ILE A N 1
ATOM 1423 C CA . ILE A 1 182 ? 17.544 -9.126 -11.990 1.00 94.94 182 ILE A CA 1
ATOM 1424 C C . ILE A 1 182 ? 18.378 -8.184 -12.855 1.00 94.94 182 ILE A C 1
ATOM 1426 O O . ILE A 1 182 ? 19.181 -8.617 -13.669 1.00 94.94 182 ILE A O 1
ATOM 1430 N N . SER A 1 183 ? 18.147 -6.877 -12.721 1.00 94.50 183 SER A N 1
ATOM 1431 C CA . SER A 1 183 ? 18.975 -5.847 -13.355 1.00 94.50 183 SER A CA 1
ATOM 1432 C C . SER A 1 183 ? 20.284 -5.647 -12.587 1.00 94.50 183 SER A C 1
ATOM 1434 O O . SER A 1 183 ? 20.419 -6.086 -11.447 1.00 94.50 183 SER A O 1
ATOM 1436 N N . THR A 1 184 ? 21.237 -4.915 -13.170 1.00 96.00 184 THR A N 1
ATOM 1437 C CA . THR A 1 184 ? 22.475 -4.534 -12.469 1.00 96.00 184 THR A CA 1
ATOM 1438 C C . THR A 1 184 ? 22.197 -3.800 -11.154 1.00 96.00 184 THR A C 1
ATOM 1440 O O . THR A 1 184 ? 22.835 -4.108 -10.153 1.00 96.00 184 THR A O 1
ATOM 1443 N N . ASP A 1 185 ? 21.218 -2.892 -11.122 1.00 95.12 185 ASP A N 1
ATOM 1444 C CA . ASP A 1 185 ? 20.851 -2.161 -9.899 1.00 95.12 185 ASP A CA 1
ATOM 1445 C C . ASP A 1 185 ? 20.263 -3.098 -8.831 1.00 95.12 185 ASP A C 1
ATOM 1447 O O . ASP A 1 185 ? 20.581 -2.978 -7.649 1.00 95.12 185 ASP A O 1
ATOM 1451 N N . ARG A 1 186 ? 19.446 -4.079 -9.244 1.00 94.75 186 ARG A N 1
ATOM 1452 C CA . ARG A 1 186 ? 18.901 -5.112 -8.347 1.00 94.75 186 ARG A CA 1
ATOM 1453 C C . ARG A 1 186 ? 19.996 -6.024 -7.809 1.00 94.75 186 ARG A C 1
ATOM 1455 O O . ARG A 1 186 ? 20.008 -6.312 -6.621 1.00 94.75 186 ARG A O 1
ATOM 1462 N N . LEU A 1 187 ? 20.956 -6.419 -8.645 1.00 96.62 187 LEU A N 1
ATOM 1463 C CA . LEU A 1 187 ? 22.103 -7.201 -8.190 1.00 96.62 187 LEU A CA 1
ATOM 1464 C C . LEU A 1 187 ? 22.975 -6.410 -7.203 1.00 96.62 187 LEU A C 1
ATOM 1466 O O . LEU A 1 187 ? 23.421 -6.954 -6.197 1.00 96.62 187 LEU A O 1
ATOM 1470 N N . GLN A 1 188 ? 23.208 -5.121 -7.456 1.00 96.44 188 GLN A N 1
ATOM 1471 C CA . GLN A 1 188 ? 23.921 -4.256 -6.512 1.00 96.44 188 GLN A CA 1
ATOM 1472 C C . GLN A 1 188 ? 23.184 -4.152 -5.174 1.00 96.44 188 GLN A C 1
ATOM 1474 O O . GLN A 1 188 ? 23.823 -4.202 -4.124 1.00 96.44 188 GLN A O 1
ATOM 1479 N N . ASN A 1 189 ? 21.853 -4.051 -5.209 1.00 93.94 189 ASN A N 1
ATOM 1480 C CA . ASN A 1 189 ? 21.026 -4.080 -4.010 1.00 93.94 189 ASN A CA 1
ATOM 1481 C C . ASN A 1 189 ? 21.142 -5.428 -3.272 1.00 93.94 189 ASN A C 1
ATOM 1483 O O . ASN A 1 189 ? 21.425 -5.421 -2.080 1.00 93.94 189 ASN A O 1
ATOM 1487 N N . MET A 1 190 ? 21.076 -6.562 -3.979 1.00 94.94 190 MET A N 1
ATOM 1488 C CA . MET A 1 190 ? 21.291 -7.897 -3.398 1.00 94.94 190 MET A CA 1
ATOM 1489 C C . MET A 1 190 ? 22.645 -8.037 -2.700 1.00 94.94 190 MET A C 1
ATOM 1491 O O . MET A 1 190 ? 22.722 -8.548 -1.587 1.00 94.94 190 MET A O 1
ATOM 1495 N N . ILE A 1 191 ? 23.722 -7.550 -3.323 1.00 95.81 191 ILE A N 1
ATOM 1496 C CA . ILE A 1 191 ? 25.058 -7.556 -2.709 1.00 95.81 191 ILE A CA 1
ATOM 1497 C C . ILE A 1 191 ? 25.069 -6.690 -1.447 1.00 95.81 191 ILE A C 1
ATOM 1499 O O . ILE A 1 191 ? 25.693 -7.059 -0.455 1.00 95.81 191 ILE A O 1
ATOM 1503 N N . HIS A 1 192 ? 24.394 -5.539 -1.472 1.00 94.88 192 HIS A N 1
ATOM 1504 C CA . HIS A 1 192 ? 24.279 -4.684 -0.299 1.00 94.88 192 HIS A CA 1
ATOM 1505 C C . HIS A 1 192 ? 23.519 -5.377 0.836 1.00 94.88 192 HIS A C 1
ATOM 1507 O O . HIS A 1 192 ? 24.012 -5.364 1.959 1.00 94.88 192 HIS A O 1
ATOM 1513 N N . LEU A 1 193 ? 22.377 -6.009 0.559 1.00 92.81 193 LEU A N 1
ATOM 1514 C CA . LEU A 1 193 ? 21.614 -6.763 1.556 1.00 92.81 193 LEU A CA 1
ATOM 1515 C C . LEU A 1 193 ? 22.452 -7.898 2.154 1.00 92.81 193 LEU A C 1
ATOM 1517 O O . LEU A 1 193 ? 22.598 -7.964 3.370 1.00 92.81 193 LEU A O 1
ATOM 1521 N N . TRP A 1 194 ? 23.107 -8.701 1.311 1.00 95.19 194 TRP A N 1
ATOM 1522 C CA . TRP A 1 194 ? 23.996 -9.784 1.746 1.00 95.19 194 TRP A CA 1
ATOM 1523 C C . TRP A 1 194 ? 25.152 -9.296 2.634 1.00 95.19 194 TRP A C 1
ATOM 1525 O O . TRP A 1 194 ? 25.481 -9.925 3.633 1.00 95.19 194 TRP A O 1
ATOM 1535 N N . LEU A 1 195 ? 25.768 -8.152 2.312 1.00 95.06 195 LEU A N 1
ATOM 1536 C CA . LEU A 1 195 ? 26.857 -7.584 3.120 1.00 95.06 195 LEU A CA 1
ATOM 1537 C C . LEU A 1 195 ? 26.406 -7.055 4.490 1.00 95.06 195 LEU A C 1
ATOM 1539 O O . LEU A 1 195 ? 27.259 -6.857 5.356 1.00 95.06 195 LEU A O 1
ATOM 1543 N N . ASN A 1 196 ? 25.115 -6.763 4.660 1.00 91.56 196 ASN A N 1
ATOM 1544 C CA . ASN A 1 196 ? 24.542 -6.204 5.889 1.00 91.56 196 ASN A CA 1
ATOM 1545 C C . ASN A 1 196 ? 23.605 -7.183 6.619 1.00 91.56 196 ASN A C 1
ATOM 1547 O O . ASN A 1 196 ? 22.941 -6.769 7.569 1.00 91.56 196 ASN A O 1
ATOM 1551 N N . SER A 1 197 ? 23.547 -8.435 6.157 1.00 84.12 197 SER A N 1
ATOM 1552 C CA . SER A 1 197 ? 22.818 -9.538 6.789 1.00 84.12 197 SER A CA 1
ATOM 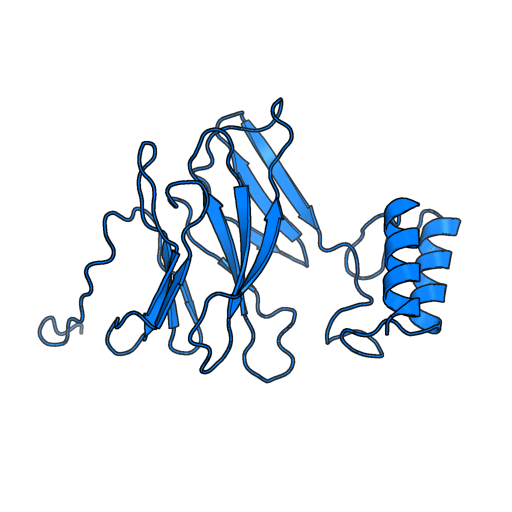1553 C C . SER A 1 197 ? 23.565 -10.098 8.000 1.00 84.12 197 SER A C 1
ATOM 1555 O O . SER A 1 197 ? 24.816 -10.004 8.033 1.00 84.12 197 SER A O 1
#